Protein AF-A0A7K4K2A5-F1 (afdb_monomer_lite)

InterPro domains:
  IPR004327 Phosphotyrosyl phosphatase activator, PTPA [PF03095] (25-186)
  IPR004327 Phosphotyrosyl phosphatase activator, PTPA [PTHR10012] (17-186)
  IPR037218 PTPA superfamily [SSF140984] (14-186)

Foldseek 3Di:
DDLFDDDDDDDDDDDDDPPGDADADDDQCDDPVSVVVVCPDPLVVLLVVLVVLLCVVCPPHDLPDDADDDPLLVLLLVLVVVLVVLPVVQDFDDDPDPDAGLSVLVSLVVLVVCQLVSQCSSDDPVCSSNSNNLSVLVSLQPDDNVRNDDDVSSVSSVSSSVSSCVVVPSDDSSCSSSCVSPNVVD

Structure (mmCIF, N/CA/C/O backbone):
data_AF-A0A7K4K2A5-F1
#
_entry.id   AF-A0A7K4K2A5-F1
#
loop_
_atom_site.group_PDB
_atom_site.id
_atom_site.type_symbol
_atom_site.label_atom_id
_atom_site.label_alt_id
_atom_site.label_comp_id
_atom_site.label_asym_id
_atom_site.label_entity_id
_atom_site.label_seq_id
_atom_site.pdbx_PDB_ins_code
_atom_site.Cartn_x
_atom_site.Cartn_y
_atom_site.Cartn_z
_atom_site.occupancy
_atom_site.B_iso_or_equiv
_atom_site.auth_seq_id
_atom_site.auth_comp_id
_atom_site.auth_asym_id
_atom_site.auth_atom_id
_atom_site.pdbx_PDB_model_num
ATOM 1 N N . VAL A 1 1 ? 7.066 14.822 5.316 1.00 44.47 1 VAL A N 1
ATOM 2 C CA . VAL A 1 1 ? 6.726 13.568 6.023 1.00 44.47 1 VAL A CA 1
ATOM 3 C C . VAL A 1 1 ? 5.220 13.590 6.225 1.00 44.47 1 VAL A C 1
ATOM 5 O O . VAL A 1 1 ? 4.784 14.315 7.108 1.00 44.47 1 VAL A O 1
ATOM 8 N N . SER A 1 2 ? 4.432 12.930 5.370 1.00 40.84 2 SER A N 1
ATOM 9 C CA . SER A 1 2 ? 2.986 12.806 5.610 1.00 40.84 2 SER A CA 1
ATOM 10 C C . SER A 1 2 ? 2.675 11.434 6.199 1.00 40.84 2 SER A C 1
ATOM 12 O O . SER A 1 2 ? 3.288 10.436 5.833 1.00 40.84 2 SER A O 1
ATOM 14 N N . LEU A 1 3 ? 1.776 11.460 7.170 1.00 54.06 3 LEU A N 1
ATOM 15 C CA . LEU A 1 3 ? 0.831 10.432 7.611 1.00 54.06 3 LEU A CA 1
ATOM 16 C C . LEU A 1 3 ? -0.363 11.237 8.188 1.00 54.06 3 LEU A C 1
ATOM 18 O O . LEU A 1 3 ? -0.885 10.947 9.257 1.00 54.06 3 LEU A O 1
ATOM 22 N N . PHE A 1 4 ? -0.734 12.299 7.453 1.00 52.62 4 PHE A N 1
ATOM 23 C CA . PHE A 1 4 ? -1.660 13.402 7.752 1.00 52.62 4 PHE A CA 1
ATOM 24 C C . PHE A 1 4 ? -1.196 14.425 8.809 1.00 52.62 4 PHE A C 1
ATOM 26 O O . PHE A 1 4 ? -1.146 14.153 10.006 1.00 52.62 4 PHE A O 1
ATOM 33 N N . LEU A 1 5 ? -0.864 15.643 8.352 1.00 38.97 5 LEU A N 1
ATOM 34 C CA . LEU A 1 5 ? -0.597 16.821 9.189 1.00 38.97 5 LEU A CA 1
ATOM 35 C C . LEU A 1 5 ? -1.873 17.240 9.944 1.00 38.97 5 LEU A C 1
ATOM 37 O O . LEU A 1 5 ? -2.842 17.652 9.317 1.00 38.97 5 LEU A O 1
ATOM 41 N N . CYS A 1 6 ? -1.844 17.226 11.280 1.00 35.38 6 CYS A N 1
ATOM 42 C CA . CYS A 1 6 ? -2.795 17.960 12.120 1.00 35.38 6 CYS A CA 1
ATOM 43 C C . CYS A 1 6 ? -1.995 18.826 13.111 1.00 35.38 6 CYS A C 1
ATOM 45 O O . CYS A 1 6 ? -1.164 18.311 13.858 1.00 35.38 6 CYS A O 1
ATOM 47 N N . VAL A 1 7 ? -2.192 20.146 13.070 1.00 37.41 7 VAL A N 1
ATOM 48 C CA . VAL A 1 7 ? -1.593 21.123 14.004 1.00 37.41 7 VAL A CA 1
ATOM 49 C C . VAL A 1 7 ? -2.443 21.152 15.287 1.00 37.41 7 VAL A C 1
ATOM 51 O O . VAL A 1 7 ? -3.668 21.110 15.168 1.00 37.41 7 VAL A O 1
ATOM 54 N N . PRO A 1 8 ? -1.867 21.213 16.506 1.00 37.78 8 PRO A N 1
ATOM 55 C CA . PRO A 1 8 ? -2.655 21.228 17.733 1.00 37.78 8 PRO A CA 1
ATOM 56 C C . PRO A 1 8 ? -3.199 22.629 18.044 1.00 37.78 8 PRO A C 1
ATOM 58 O O . PRO A 1 8 ? -2.475 23.621 17.992 1.00 37.78 8 PRO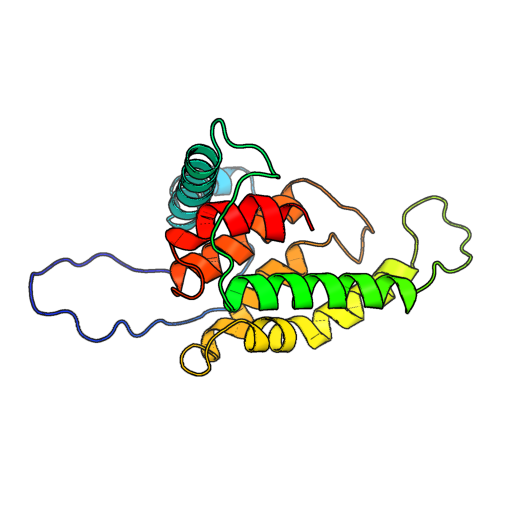 A O 1
ATOM 61 N N . GLY A 1 9 ? -4.463 22.672 18.451 1.00 32.16 9 GLY A N 1
ATOM 62 C CA . GLY A 1 9 ? -5.107 23.808 19.102 1.00 32.16 9 GLY A CA 1
ATOM 63 C C . GLY A 1 9 ? -6.361 23.303 19.802 1.00 32.16 9 GLY A C 1
ATOM 64 O O . GLY A 1 9 ? -7.426 23.259 19.199 1.00 32.16 9 GLY A O 1
ATOM 65 N N . ALA A 1 10 ? -6.212 22.819 21.036 1.00 33.16 10 ALA A N 1
ATOM 66 C CA . ALA A 1 10 ? -7.332 22.350 21.839 1.00 33.16 10 ALA A CA 1
ATOM 67 C C . ALA A 1 10 ? -8.023 23.542 22.512 1.00 33.16 10 ALA A C 1
ATOM 69 O O . ALA A 1 10 ? -7.436 24.208 23.362 1.00 33.16 10 ALA A O 1
ATOM 70 N N . SER A 1 11 ? -9.283 23.757 22.155 1.00 32.03 11 SER A N 1
ATOM 71 C CA . SER A 1 11 ? -10.288 24.400 22.998 1.00 32.03 11 SER A CA 1
ATOM 72 C C . SER A 1 11 ? -11.590 23.616 22.823 1.00 32.03 11 SER A C 1
ATOM 74 O O . SER A 1 11 ? -11.979 23.319 21.694 1.00 32.03 11 SER A O 1
ATOM 76 N N . GLU A 1 12 ? -12.188 23.205 23.943 1.00 42.84 12 GLU A N 1
ATOM 77 C CA . GLU A 1 12 ? -13.396 22.374 24.033 1.00 42.84 12 GLU A CA 1
ATOM 78 C C . GLU A 1 12 ? -14.626 23.102 23.475 1.00 42.84 12 GLU A C 1
ATOM 80 O O . GLU A 1 12 ? -15.387 23.713 24.212 1.00 42.84 12 GLU A O 1
ATOM 85 N N . GLU A 1 13 ? -14.851 23.000 22.171 1.00 36.00 13 GLU A N 1
ATOM 86 C CA . GLU A 1 13 ? -16.159 23.203 21.548 1.00 36.00 13 GLU A CA 1
ATOM 87 C C . GLU A 1 13 ? -16.315 22.169 20.428 1.00 36.00 13 GLU A C 1
ATOM 89 O O . GLU A 1 13 ? -15.332 21.764 19.805 1.00 36.00 13 GLU A O 1
ATOM 94 N N . ALA A 1 14 ? -17.542 21.675 20.234 1.00 44.19 14 ALA A N 1
ATOM 95 C CA . ALA A 1 14 ? -17.873 20.567 19.338 1.00 44.19 14 ALA A CA 1
ATOM 96 C C . ALA A 1 14 ? -17.154 20.690 17.982 1.00 44.19 14 ALA A C 1
ATOM 98 O O . ALA A 1 14 ? -17.432 21.598 17.198 1.00 44.19 14 ALA A O 1
ATOM 99 N N . ALA A 1 15 ? -16.206 19.780 17.731 1.00 36.81 15 ALA A N 1
ATOM 100 C CA . ALA A 1 15 ? -15.315 19.868 16.585 1.00 36.81 15 ALA A CA 1
ATOM 101 C C . ALA A 1 15 ? -16.119 19.847 15.267 1.00 36.81 15 ALA A C 1
ATOM 103 O O . ALA A 1 15 ? -16.932 18.936 15.071 1.00 36.81 15 ALA A O 1
ATOM 104 N N . PRO A 1 16 ? -15.903 20.809 14.348 1.00 34.88 16 PRO A N 1
ATOM 105 C CA . PRO A 1 16 ? -16.461 20.735 13.001 1.00 34.88 16 PRO A CA 1
ATOM 106 C C . PRO A 1 16 ? -15.961 19.459 12.299 1.00 34.88 16 PRO A C 1
ATOM 108 O O . PRO A 1 16 ? -14.913 18.929 12.685 1.00 34.88 16 PRO A O 1
ATOM 111 N N . PRO A 1 17 ? -16.676 18.934 11.281 1.00 41.50 17 PRO A N 1
ATOM 112 C CA . PRO A 1 17 ? -16.211 17.763 10.546 1.00 41.50 17 PRO A CA 1
ATOM 113 C C . PRO A 1 17 ? -14.791 18.036 10.048 1.00 41.50 17 PRO A C 1
ATOM 115 O O . PRO A 1 17 ? -14.561 19.024 9.352 1.00 41.50 17 PRO A O 1
ATOM 118 N N . LEU A 1 18 ? -13.841 17.197 10.476 1.00 46.56 18 LEU A N 1
ATOM 119 C CA . LEU A 1 18 ? -12.429 17.316 10.128 1.00 46.56 18 LEU A CA 1
ATOM 120 C C . LEU A 1 18 ? -12.322 17.425 8.606 1.00 46.56 18 LEU A C 1
ATOM 122 O O . LEU A 1 18 ? -12.550 16.446 7.898 1.00 46.56 18 LEU A O 1
ATOM 126 N N . GLN A 1 19 ? -11.996 18.613 8.100 1.00 50.28 19 GLN A N 1
ATOM 127 C CA . GLN A 1 19 ? -11.682 18.797 6.692 1.00 50.28 19 GLN A CA 1
ATOM 128 C C . GLN A 1 19 ? -10.317 18.145 6.461 1.00 50.28 19 GLN A C 1
ATOM 130 O O . GLN A 1 19 ? -9.271 18.770 6.630 1.00 50.28 19 GLN A O 1
ATOM 135 N N . GLN A 1 20 ? -10.329 16.840 6.190 1.00 64.88 20 GLN A N 1
ATOM 136 C CA . GLN A 1 20 ? -9.124 16.071 5.919 1.00 64.88 20 GLN A CA 1
ATOM 137 C C . GLN A 1 20 ? -8.547 16.556 4.589 1.00 64.88 20 GLN A C 1
ATOM 139 O O . GLN A 1 20 ? -9.115 16.324 3.526 1.00 64.88 20 GLN A O 1
ATOM 144 N N . SER A 1 21 ? -7.444 17.297 4.666 1.00 82.00 21 SER A N 1
ATOM 145 C CA . SER A 1 21 ? -6.685 17.718 3.494 1.00 82.00 21 SER A CA 1
ATOM 146 C C . SER A 1 21 ? -5.673 16.630 3.151 1.00 82.00 21 SER A C 1
ATOM 148 O O . SER A 1 21 ? -4.798 16.321 3.965 1.00 82.00 21 SER A O 1
ATOM 150 N N . PHE A 1 22 ? -5.815 16.045 1.963 1.00 89.06 22 PHE A N 1
ATOM 151 C CA . PHE A 1 22 ? -4.894 15.053 1.416 1.00 89.06 22 PHE A CA 1
ATOM 152 C C . PHE A 1 22 ? -3.775 15.742 0.631 1.00 89.06 22 PHE A C 1
ATOM 154 O O . PHE A 1 22 ? -3.996 16.737 -0.062 1.00 89.06 22 PHE A O 1
ATOM 161 N N . MET A 1 23 ? -2.556 15.219 0.729 1.00 90.50 23 MET A N 1
ATOM 162 C CA . MET A 1 23 ? -1.392 15.733 0.018 1.00 90.50 23 MET A CA 1
ATOM 163 C C . MET A 1 23 ? -0.504 14.602 -0.497 1.00 90.50 23 MET A C 1
ATOM 165 O O . MET A 1 23 ? -0.197 13.654 0.214 1.00 90.50 23 MET A O 1
ATOM 169 N N . ILE A 1 24 ? 0.003 14.737 -1.724 1.00 88.81 24 ILE A N 1
ATOM 170 C CA . ILE A 1 24 ? 0.941 13.754 -2.281 1.00 88.81 24 ILE A CA 1
ATOM 171 C C . ILE A 1 24 ? 2.236 13.759 -1.441 1.00 88.81 24 ILE A C 1
ATOM 173 O O . ILE A 1 24 ? 2.890 14.812 -1.359 1.00 88.81 24 ILE A O 1
ATOM 177 N N . PRO A 1 25 ? 2.634 12.624 -0.825 1.00 92.12 25 PRO A N 1
ATOM 178 C CA . PRO A 1 25 ? 3.818 12.573 0.022 1.00 92.12 25 PRO A CA 1
ATOM 179 C C . PRO A 1 25 ? 5.099 12.907 -0.749 1.00 92.12 25 PRO A C 1
ATOM 181 O O . PRO A 1 25 ? 5.237 12.649 -1.944 1.00 92.12 25 PRO A O 1
ATOM 184 N N . ARG A 1 26 ? 6.068 13.502 -0.048 1.00 92.94 26 ARG A N 1
ATOM 185 C CA . ARG A 1 26 ? 7.361 13.914 -0.614 1.00 92.94 26 ARG A CA 1
ATOM 186 C C . ARG A 1 26 ? 8.508 13.472 0.281 1.00 92.94 26 ARG A C 1
ATOM 188 O O . ARG A 1 26 ? 8.359 13.391 1.505 1.00 92.94 26 ARG A O 1
ATOM 195 N N . LYS A 1 27 ? 9.667 13.221 -0.332 1.00 92.75 27 LYS A N 1
ATOM 196 C CA . LYS A 1 27 ? 10.891 12.853 0.383 1.00 92.75 27 LYS A CA 1
ATOM 197 C C . LYS A 1 27 ? 11.377 14.012 1.247 1.00 92.75 27 LYS A C 1
ATOM 199 O O . LYS A 1 27 ? 11.581 15.116 0.760 1.00 92.75 27 LYS A O 1
ATOM 204 N N . GLU A 1 28 ? 11.599 13.715 2.523 1.00 93.88 28 GLU A N 1
ATOM 205 C CA . GLU A 1 28 ? 11.940 14.705 3.558 1.00 93.88 28 GLU A CA 1
ATOM 206 C C . GLU A 1 28 ? 13.123 14.287 4.436 1.00 93.88 28 GLU A C 1
ATOM 208 O O . GLU A 1 28 ? 13.465 14.980 5.389 1.00 93.88 28 GLU A O 1
ATOM 213 N N . ILE A 1 29 ? 13.735 13.147 4.113 1.00 94.94 29 ILE A N 1
ATOM 214 C CA . ILE A 1 29 ? 14.980 12.669 4.707 1.00 94.94 29 ILE A CA 1
ATOM 215 C C . ILE A 1 29 ? 15.989 12.586 3.568 1.00 94.94 29 ILE A C 1
ATOM 217 O O . ILE A 1 29 ? 15.949 11.656 2.758 1.00 94.94 29 ILE A O 1
ATOM 221 N N . SER A 1 30 ? 16.859 13.583 3.473 1.00 92.88 30 SER A N 1
ATOM 222 C CA . SER A 1 30 ? 17.864 13.699 2.413 1.00 92.88 30 SER A CA 1
ATOM 223 C C . SER A 1 30 ? 19.284 13.647 2.968 1.00 92.88 30 SER A C 1
ATOM 225 O O . SER A 1 30 ? 20.191 13.200 2.270 1.00 92.88 30 SER A O 1
ATOM 227 N N . MET A 1 31 ? 19.472 14.040 4.229 1.00 94.44 31 MET A N 1
ATOM 228 C CA . MET A 1 31 ? 20.745 13.995 4.944 1.00 94.44 31 MET A CA 1
ATOM 229 C C . MET A 1 31 ? 20.578 13.422 6.356 1.00 94.44 31 MET A C 1
ATOM 231 O O . MET A 1 31 ? 19.480 13.360 6.903 1.00 94.44 31 MET A O 1
ATOM 235 N N . VAL A 1 32 ? 21.685 13.002 6.974 1.00 94.94 32 VAL A N 1
ATOM 236 C CA . VAL A 1 32 ? 21.674 12.322 8.285 1.00 94.94 32 VAL A CA 1
ATOM 237 C C . VAL A 1 32 ? 21.021 13.175 9.383 1.00 94.94 32 VAL A C 1
ATOM 239 O O . VAL A 1 32 ? 20.327 12.637 10.244 1.00 94.94 32 VAL A O 1
ATOM 242 N N . SER A 1 33 ? 21.175 14.501 9.346 1.00 93.88 33 SER A N 1
ATOM 243 C CA . SER A 1 33 ? 20.550 15.411 10.319 1.00 93.88 33 SER A CA 1
ATOM 244 C C . SER A 1 33 ? 19.019 15.407 10.266 1.00 93.88 33 SER A C 1
ATOM 246 O O . SER A 1 33 ? 18.378 15.650 11.290 1.00 93.88 33 SER A O 1
ATOM 248 N N . ASP A 1 34 ? 18.417 15.068 9.121 1.00 94.00 34 ASP A N 1
ATOM 249 C CA . ASP A 1 34 ? 16.958 14.994 8.970 1.00 94.00 34 ASP A CA 1
ATOM 250 C C . ASP A 1 34 ? 16.361 13.850 9.796 1.00 94.00 34 ASP A C 1
ATOM 252 O O . ASP A 1 34 ? 15.183 13.880 10.157 1.00 94.00 34 ASP A O 1
ATOM 256 N N . MET A 1 35 ? 17.174 12.863 10.188 1.00 94.88 35 MET A N 1
ATOM 257 C CA . MET A 1 35 ? 16.729 11.756 11.038 1.00 94.88 35 MET A CA 1
ATOM 258 C C . MET A 1 35 ? 16.208 12.236 12.393 1.00 94.88 35 MET A C 1
ATOM 260 O O . MET A 1 35 ? 15.308 11.619 12.962 1.00 94.88 35 MET A O 1
ATOM 264 N N . ALA A 1 36 ? 16.733 13.350 12.910 1.00 95.31 36 ALA A N 1
ATOM 265 C CA . ALA A 1 36 ? 16.228 13.952 14.138 1.00 95.31 36 ALA A CA 1
ATOM 266 C C . ALA A 1 36 ? 14.808 14.520 13.948 1.00 95.31 36 ALA A C 1
ATOM 268 O O . ALA A 1 36 ? 13.973 14.383 14.842 1.00 95.31 36 ALA A O 1
ATOM 269 N N . LYS A 1 37 ? 14.520 15.114 12.779 1.00 94.31 37 LYS A N 1
ATOM 270 C CA . LYS A 1 37 ? 13.174 15.573 12.392 1.00 94.31 37 LYS A CA 1
ATOM 271 C C . LYS A 1 37 ? 12.233 14.382 12.222 1.00 94.31 37 LYS A C 1
ATOM 273 O O . LYS A 1 37 ? 11.135 14.407 12.766 1.00 94.31 37 LYS A O 1
ATOM 278 N N . TRP A 1 38 ? 12.677 13.328 11.536 1.00 95.06 38 TRP A N 1
ATOM 279 C CA . TRP A 1 38 ? 11.902 12.098 11.348 1.00 95.06 38 TRP A CA 1
ATOM 280 C C . TRP A 1 38 ? 11.486 11.462 12.679 1.00 95.06 38 TRP A C 1
ATOM 282 O O . TRP A 1 38 ? 10.296 11.273 12.906 1.00 95.06 38 TRP A O 1
ATOM 292 N N . LYS A 1 39 ? 12.430 11.221 13.597 1.00 94.88 39 LYS A N 1
ATOM 293 C CA . LYS A 1 39 ? 12.153 10.587 14.902 1.00 94.88 39 LYS A CA 1
ATOM 294 C C . LYS A 1 39 ? 11.179 11.373 15.789 1.00 94.88 39 LYS A C 1
ATOM 296 O O . LYS A 1 39 ? 10.562 10.785 16.667 1.00 94.88 39 LYS A O 1
ATOM 301 N N . ARG A 1 40 ? 11.057 12.690 15.587 1.00 96.31 40 ARG A N 1
ATOM 302 C CA . ARG A 1 40 ? 10.105 13.561 16.303 1.00 96.31 40 ARG A CA 1
ATOM 303 C C . ARG A 1 40 ? 8.815 13.826 15.523 1.00 96.31 40 ARG A C 1
ATOM 305 O O . ARG A 1 40 ? 7.974 14.585 15.990 1.00 96.31 40 ARG A O 1
ATOM 312 N N . SER A 1 41 ? 8.681 13.279 14.318 1.00 95.50 41 SER A N 1
ATOM 313 C CA . SER A 1 41 ? 7.532 13.544 13.456 1.00 95.50 41 SER A CA 1
ATOM 314 C C . SER A 1 41 ? 6.306 12.741 13.881 1.00 95.50 41 SER A C 1
ATOM 316 O O . SER A 1 41 ? 6.428 11.626 14.389 1.00 95.50 41 SER A O 1
ATOM 318 N N . GLN A 1 42 ? 5.121 13.282 13.588 1.00 94.81 42 GLN A N 1
ATOM 319 C CA . GLN A 1 42 ? 3.856 12.580 13.806 1.00 94.81 42 GLN A CA 1
ATOM 320 C C . GLN A 1 42 ? 3.815 11.243 13.055 1.00 94.81 42 GLN A C 1
ATOM 322 O O . GLN A 1 42 ? 3.419 10.233 13.619 1.00 94.81 42 GLN A O 1
ATOM 327 N N . ALA A 1 43 ? 4.333 11.204 11.825 1.00 94.56 43 ALA A N 1
ATOM 328 C CA . ALA A 1 43 ? 4.397 9.980 11.035 1.00 94.56 43 ALA A CA 1
ATOM 329 C C . ALA A 1 43 ? 5.219 8.869 11.692 1.00 94.56 43 ALA A C 1
ATOM 331 O O . ALA A 1 43 ? 4.841 7.708 11.601 1.00 94.56 43 ALA A O 1
ATOM 332 N N . TYR A 1 44 ? 6.326 9.203 12.363 1.00 96.81 44 TYR A N 1
ATOM 333 C CA . TYR A 1 44 ? 7.094 8.206 13.104 1.00 96.81 44 TYR A CA 1
ATOM 334 C C . TYR A 1 44 ? 6.289 7.659 14.287 1.00 96.81 44 TYR A C 1
ATOM 336 O O . TYR A 1 44 ? 6.259 6.448 14.494 1.00 96.81 44 TYR A O 1
ATOM 344 N N . ALA A 1 45 ? 5.611 8.536 15.036 1.00 97.56 45 ALA A N 1
ATOM 345 C CA . ALA A 1 45 ? 4.759 8.128 16.150 1.00 97.56 45 ALA A CA 1
ATOM 346 C C . ALA A 1 45 ? 3.594 7.237 15.682 1.00 97.56 45 ALA A C 1
ATOM 348 O O . ALA A 1 45 ? 3.374 6.173 16.258 1.00 97.56 45 ALA A O 1
ATOM 349 N N . ASP A 1 46 ? 2.911 7.625 14.603 1.00 95.94 46 ASP A N 1
ATOM 350 C CA . ASP A 1 46 ? 1.812 6.863 14.004 1.00 95.94 46 ASP A CA 1
ATOM 351 C C . ASP A 1 46 ? 2.283 5.502 13.485 1.00 95.94 46 ASP A C 1
ATOM 353 O O . ASP A 1 46 ? 1.678 4.476 13.791 1.00 95.94 46 ASP A O 1
ATOM 357 N N . TYR A 1 47 ? 3.388 5.483 12.733 1.00 97.12 47 TYR A N 1
ATOM 358 C CA . TYR A 1 47 ? 3.955 4.264 12.164 1.00 97.12 47 TYR A CA 1
ATOM 359 C C . TYR A 1 47 ? 4.365 3.279 13.261 1.00 97.12 47 TYR A C 1
ATOM 361 O O . TYR A 1 47 ? 3.972 2.115 13.236 1.00 97.12 47 TYR A O 1
ATOM 369 N N . MET A 1 48 ? 5.111 3.742 14.268 1.00 97.88 48 MET A N 1
ATOM 370 C CA . MET A 1 48 ? 5.518 2.886 15.383 1.00 97.88 48 MET A CA 1
ATOM 371 C C . MET A 1 48 ? 4.320 2.411 16.206 1.00 97.88 48 MET A C 1
ATOM 373 O O . MET A 1 48 ? 4.269 1.240 16.578 1.00 97.88 48 MET A O 1
ATOM 377 N N . GLY A 1 49 ? 3.343 3.287 16.459 1.00 97.00 49 GLY A N 1
ATOM 378 C CA . GLY A 1 49 ? 2.105 2.926 17.147 1.00 97.00 49 GLY A CA 1
ATOM 379 C C . GLY A 1 49 ? 1.325 1.846 16.397 1.00 97.00 49 GLY A C 1
ATOM 380 O O . GLY A 1 49 ? 0.874 0.879 17.010 1.00 97.00 49 GLY A O 1
ATOM 381 N N . PHE A 1 50 ? 1.235 1.957 15.070 1.00 97.19 50 PHE A N 1
ATOM 382 C CA . PHE A 1 50 ? 0.603 0.963 14.205 1.00 97.19 50 PHE A CA 1
ATOM 383 C C . PHE A 1 50 ? 1.297 -0.401 14.295 1.00 97.19 50 PHE A C 1
ATOM 385 O O . PHE A 1 50 ? 0.639 -1.396 14.596 1.00 97.19 50 PHE A O 1
ATOM 392 N N . ILE A 1 51 ? 2.624 -0.448 14.126 1.00 98.06 51 ILE A N 1
ATOM 393 C CA . ILE A 1 51 ? 3.397 -1.699 14.210 1.00 98.06 51 ILE A CA 1
ATOM 394 C C . ILE A 1 51 ? 3.230 -2.369 15.578 1.00 98.06 51 ILE A C 1
ATOM 396 O O . ILE A 1 51 ? 2.962 -3.569 15.652 1.00 98.06 51 ILE A O 1
ATOM 400 N N . LEU A 1 52 ? 3.352 -1.606 16.667 1.00 97.88 52 LEU A N 1
ATOM 401 C CA . LEU A 1 52 ? 3.216 -2.145 18.022 1.00 97.88 52 LEU A CA 1
ATOM 402 C C . LEU A 1 52 ? 1.791 -2.640 18.305 1.00 97.88 52 LEU A C 1
ATOM 404 O O . LEU A 1 52 ? 1.624 -3.686 18.928 1.00 97.88 52 LEU A O 1
ATOM 408 N N . THR A 1 53 ? 0.771 -1.939 17.803 1.00 96.75 53 THR A N 1
ATOM 409 C CA . THR A 1 53 ? -0.633 -2.359 17.935 1.00 96.75 53 THR A CA 1
ATOM 410 C C . THR A 1 53 ? -0.877 -3.688 17.223 1.00 96.75 53 THR A C 1
ATOM 412 O O . THR A 1 53 ? -1.429 -4.610 17.821 1.00 96.75 53 THR A O 1
ATOM 415 N N . LEU A 1 54 ? -0.408 -3.830 15.978 1.00 97.31 54 LEU A N 1
ATOM 416 C CA . LEU A 1 54 ? -0.526 -5.088 15.239 1.00 97.31 54 LEU A CA 1
ATOM 417 C C . LEU A 1 54 ? 0.226 -6.230 15.932 1.00 97.31 54 LEU A C 1
ATOM 419 O O . LEU A 1 54 ? -0.317 -7.329 16.044 1.00 97.31 54 LEU A O 1
ATOM 423 N N . ASN A 1 55 ? 1.433 -5.963 16.441 1.00 97.44 55 ASN A N 1
ATOM 424 C CA . ASN A 1 55 ? 2.231 -6.935 17.189 1.00 97.44 55 ASN A CA 1
ATOM 425 C C . ASN A 1 55 ? 1.470 -7.496 18.402 1.00 97.44 55 ASN A C 1
ATOM 427 O O . ASN A 1 55 ? 1.398 -8.713 18.579 1.00 97.44 55 ASN A O 1
ATOM 431 N N . GLU A 1 56 ? 0.855 -6.631 19.213 1.00 97.12 56 GLU A N 1
ATOM 432 C CA . GLU A 1 56 ? 0.018 -7.083 20.331 1.00 97.12 56 GLU A CA 1
ATOM 433 C C . GLU A 1 56 ? -1.235 -7.825 19.851 1.00 97.12 56 GLU A C 1
ATOM 435 O O . GLU A 1 56 ? -1.601 -8.863 20.413 1.00 97.12 56 GLU A O 1
ATOM 440 N N . GLY A 1 57 ? -1.854 -7.354 18.765 1.00 94.25 57 GLY A N 1
ATOM 441 C CA . GLY A 1 57 ? -3.030 -7.970 18.155 1.00 94.25 57 GLY A CA 1
ATOM 442 C C . GLY A 1 57 ? -2.821 -9.437 17.768 1.00 94.25 57 GLY A C 1
ATOM 443 O O . GLY A 1 57 ? -3.741 -10.246 17.917 1.00 94.25 57 GLY A O 1
ATOM 444 N N . VAL A 1 58 ? -1.610 -9.822 17.359 1.00 96.44 58 VAL A N 1
ATOM 445 C CA . VAL A 1 58 ? -1.288 -11.195 16.924 1.00 96.44 58 VAL A CA 1
ATOM 446 C C . VAL A 1 58 ? -0.538 -12.040 17.951 1.00 96.44 58 VAL A C 1
ATOM 448 O O . VAL A 1 58 ? -0.379 -13.247 17.751 1.00 96.44 58 VAL A O 1
ATOM 451 N N . ARG A 1 59 ? -0.108 -11.455 19.074 1.00 96.94 59 ARG A N 1
ATOM 452 C CA . ARG A 1 59 ? 0.657 -12.152 20.118 1.00 96.94 59 ARG A CA 1
ATOM 453 C C . ARG A 1 59 ? -0.047 -13.440 20.566 1.00 96.94 59 ARG A C 1
ATOM 455 O O . ARG A 1 59 ? -1.206 -13.420 20.981 1.00 96.94 59 ARG A O 1
ATOM 462 N N . GLY A 1 60 ? 0.677 -14.560 20.494 1.00 97.50 60 GLY A N 1
ATOM 463 C CA . GLY A 1 60 ? 0.208 -15.882 20.931 1.00 97.50 60 GLY A CA 1
ATOM 464 C C . GLY A 1 60 ? -0.860 -16.531 20.041 1.00 97.50 60 GLY A C 1
ATOM 465 O O . GLY A 1 60 ? -1.392 -17.575 20.412 1.00 97.50 60 GLY A O 1
ATOM 466 N N . LYS A 1 61 ? -1.184 -15.946 18.880 1.00 96.88 61 LYS A N 1
ATOM 467 C CA . LYS A 1 61 ? -2.210 -16.457 17.963 1.00 96.88 61 LYS A CA 1
ATOM 468 C C . LYS A 1 61 ? -1.565 -17.141 16.757 1.00 96.88 61 LYS A C 1
ATOM 470 O O . LYS A 1 61 ? -0.530 -16.708 16.262 1.00 96.88 61 LYS A O 1
ATOM 475 N N . LYS A 1 62 ? -2.173 -18.231 16.286 1.00 96.12 62 LYS A N 1
ATOM 476 C CA . LYS A 1 62 ? -1.739 -18.941 15.070 1.00 96.12 62 LYS A CA 1
ATOM 477 C C . LYS A 1 62 ? -2.414 -18.335 13.843 1.00 96.12 62 LYS A C 1
ATOM 479 O O . LYS A 1 62 ? -3.558 -17.909 13.941 1.00 96.12 62 LYS A O 1
ATOM 484 N N . LEU A 1 63 ? -1.777 -18.430 12.676 1.00 94.62 63 LEU A N 1
ATOM 485 C CA . LEU A 1 63 ? -2.391 -18.051 11.392 1.00 94.62 63 LEU A CA 1
ATOM 486 C C . LEU A 1 63 ? -3.739 -18.751 11.136 1.00 94.62 63 LEU A C 1
ATOM 488 O O . LEU A 1 63 ? -4.606 -18.195 10.474 1.00 94.62 63 LEU A O 1
ATOM 492 N N . THR A 1 64 ? -3.922 -19.957 11.681 1.00 94.06 64 THR A N 1
ATOM 493 C CA . THR A 1 64 ? -5.132 -20.779 11.523 1.00 94.06 64 THR A CA 1
ATOM 494 C C . THR A 1 64 ? -6.238 -20.477 12.537 1.00 94.06 64 THR A C 1
ATOM 496 O O . THR A 1 64 ? -7.240 -21.185 12.541 1.00 94.06 64 THR A O 1
ATOM 499 N N . CYS A 1 65 ? -6.051 -19.531 13.465 1.00 95.00 65 CYS A N 1
ATOM 500 C CA . CYS A 1 65 ? -7.124 -19.167 14.394 1.00 95.00 65 CYS A CA 1
ATOM 501 C C . CYS A 1 65 ? -8.233 -18.395 13.670 1.00 95.00 65 CYS A C 1
ATOM 503 O O . CYS A 1 65 ? -8.001 -17.799 12.621 1.00 95.00 65 CYS A O 1
ATOM 505 N N . GLU A 1 66 ? -9.439 -18.407 14.231 1.00 95.62 66 GLU A N 1
ATOM 506 C CA . GLU A 1 66 ? -10.553 -17.646 13.674 1.00 95.62 66 GLU A CA 1
ATOM 507 C C . GLU A 1 66 ? -10.367 -16.147 13.929 1.00 95.62 66 GLU A C 1
ATOM 509 O O . GLU A 1 66 ? -10.016 -15.715 15.029 1.00 95.62 66 GLU A O 1
ATOM 514 N N . TYR A 1 67 ? -10.618 -15.348 12.898 1.00 96.06 67 TYR A N 1
ATOM 515 C CA . TYR A 1 67 ? -10.660 -13.895 12.968 1.00 96.06 67 TYR A CA 1
ATOM 516 C C . TYR A 1 67 ? -11.661 -13.360 11.953 1.00 96.06 67 TYR A C 1
ATOM 518 O O . TYR A 1 67 ? -11.956 -13.990 10.936 1.00 96.06 67 TYR A O 1
ATOM 526 N N . LYS A 1 68 ? -12.194 -12.175 12.241 1.00 95.00 68 LYS A N 1
ATOM 527 C CA . LYS A 1 68 ? -13.131 -11.490 11.357 1.00 95.00 68 LYS A CA 1
ATOM 528 C C . LYS A 1 68 ? -12.409 -11.027 10.094 1.00 95.00 68 LYS A C 1
ATOM 530 O O . LYS A 1 68 ? -11.301 -10.503 10.160 1.00 95.00 68 LYS A O 1
ATOM 535 N N . VAL A 1 69 ? -13.066 -11.198 8.955 1.00 97.81 69 VAL A N 1
ATOM 536 C CA . VAL A 1 69 ? -12.628 -10.671 7.662 1.00 97.81 69 VAL A CA 1
ATOM 537 C C . VAL A 1 69 ? -13.698 -9.690 7.203 1.00 97.81 69 VAL A C 1
ATOM 539 O O . VAL A 1 69 ? -14.861 -10.061 7.069 1.00 97.81 69 VAL A O 1
ATOM 542 N N . SER A 1 70 ? -13.327 -8.423 7.053 1.00 98.12 70 SER A N 1
ATOM 543 C CA . SER A 1 70 ? -14.219 -7.364 6.581 1.00 98.12 70 SER A CA 1
ATOM 544 C C . SER A 1 70 ? -14.100 -7.162 5.068 1.00 98.12 70 SER A C 1
ATOM 546 O O . SER A 1 70 ? -13.125 -7.585 4.448 1.00 98.12 70 SER A O 1
ATOM 548 N N . GLU A 1 71 ? -15.069 -6.466 4.470 1.00 98.25 71 GLU A N 1
ATOM 549 C CA . GLU A 1 71 ? -15.048 -6.133 3.037 1.00 98.25 71 GLU A CA 1
ATOM 550 C C . GLU A 1 71 ? -13.757 -5.391 2.609 1.00 98.25 71 GLU A C 1
ATOM 552 O O . GLU A 1 71 ? -13.165 -5.791 1.604 1.00 98.25 71 GLU A O 1
ATOM 557 N N . PRO A 1 72 ? -13.235 -4.379 3.343 1.00 98.38 72 PRO A N 1
ATOM 558 C CA . PRO A 1 72 ? -11.954 -3.756 2.994 1.00 98.38 72 PRO A CA 1
ATOM 559 C C . PRO A 1 72 ? -10.774 -4.735 2.982 1.00 98.38 72 PRO A C 1
ATOM 561 O O . PRO A 1 72 ? -9.897 -4.622 2.128 1.00 98.38 72 PRO A O 1
ATOM 564 N N . ILE A 1 73 ? -10.756 -5.722 3.886 1.00 98.62 73 ILE A N 1
ATOM 565 C CA . ILE A 1 73 ? -9.725 -6.768 3.898 1.00 98.62 73 ILE A CA 1
ATOM 566 C C . ILE A 1 73 ? -9.826 -7.647 2.648 1.00 98.62 73 ILE A C 1
ATOM 568 O O . ILE A 1 73 ? -8.805 -7.950 2.033 1.00 98.62 73 ILE A O 1
ATOM 572 N N . GLU A 1 74 ? -11.032 -8.054 2.246 1.00 98.62 74 GLU A N 1
ATOM 573 C CA . GLU A 1 74 ? -11.223 -8.840 1.019 1.00 98.62 74 GLU A CA 1
ATOM 574 C C . GLU A 1 74 ? -10.778 -8.062 -0.222 1.00 98.62 74 GLU A C 1
ATOM 576 O O . GLU A 1 74 ? -10.082 -8.610 -1.079 1.00 98.62 74 GLU A O 1
ATOM 581 N N . LYS A 1 75 ? -11.099 -6.766 -0.283 1.00 98.69 75 LYS A N 1
ATOM 582 C CA . LYS A 1 75 ? -10.662 -5.870 -1.361 1.00 98.69 75 LYS A CA 1
ATOM 583 C C . LYS A 1 75 ? -9.146 -5.694 -1.401 1.00 98.69 75 LYS A C 1
ATOM 585 O O . LYS A 1 75 ? -8.572 -5.699 -2.484 1.00 98.69 75 LYS A O 1
ATOM 590 N N . LEU A 1 76 ? -8.479 -5.612 -0.248 1.00 98.88 76 LEU A N 1
ATOM 591 C CA . LEU A 1 76 ? -7.013 -5.594 -0.180 1.00 98.88 76 LEU A CA 1
ATOM 592 C C . LEU A 1 76 ? -6.397 -6.892 -0.707 1.00 98.88 76 LEU A C 1
ATOM 594 O O . LEU A 1 76 ? -5.433 -6.851 -1.466 1.00 98.88 76 LEU A O 1
ATOM 598 N N . VAL A 1 77 ? -6.972 -8.047 -0.368 1.00 98.81 77 VAL A N 1
ATOM 599 C CA . VAL A 1 77 ? -6.519 -9.333 -0.919 1.00 98.81 77 VAL A CA 1
ATOM 600 C C . VAL A 1 77 ? -6.749 -9.394 -2.434 1.00 98.81 77 VAL A C 1
ATOM 602 O O . VAL A 1 77 ? -5.878 -9.862 -3.163 1.00 98.81 77 VAL A O 1
ATOM 605 N N . ALA A 1 78 ? -7.881 -8.891 -2.935 1.00 98.81 78 ALA A N 1
ATOM 606 C CA . ALA A 1 78 ? -8.156 -8.810 -4.371 1.00 98.81 78 ALA A CA 1
ATOM 607 C C . ALA A 1 78 ? -7.181 -7.872 -5.111 1.00 98.81 78 ALA A C 1
ATOM 609 O O . ALA A 1 78 ? -6.732 -8.194 -6.215 1.00 98.81 78 ALA A O 1
ATOM 610 N N . LEU A 1 79 ? -6.801 -6.755 -4.483 1.00 98.81 79 LEU A N 1
ATOM 611 C CA . LEU A 1 79 ? -5.755 -5.857 -4.969 1.00 98.81 79 LEU A CA 1
ATOM 612 C C . LEU A 1 79 ? -4.419 -6.603 -5.088 1.00 98.81 79 LEU A C 1
ATOM 614 O O . LEU A 1 79 ? -3.812 -6.591 -6.157 1.00 98.81 79 LEU A O 1
ATOM 618 N N . LEU A 1 80 ? -3.988 -7.316 -4.042 1.00 98.88 80 LEU A N 1
ATOM 619 C CA . LEU A 1 80 ? -2.741 -8.094 -4.069 1.00 98.88 80 LEU A CA 1
ATOM 620 C C . LEU A 1 80 ? -2.777 -9.216 -5.119 1.00 98.88 80 LEU A C 1
ATOM 622 O O . LEU A 1 80 ? -1.812 -9.405 -5.854 1.00 98.88 80 LEU A O 1
ATOM 626 N N . ASN A 1 81 ? -3.912 -9.901 -5.271 1.00 98.81 81 ASN A N 1
ATOM 627 C CA . ASN A 1 81 ? -4.108 -10.893 -6.332 1.00 98.81 81 ASN A CA 1
ATOM 628 C C . ASN A 1 81 ? -4.044 -10.280 -7.739 1.00 98.81 81 ASN A C 1
ATOM 630 O O . ASN A 1 81 ? -3.638 -10.950 -8.685 1.00 98.81 81 ASN A O 1
ATOM 634 N N . THR A 1 82 ? -4.436 -9.015 -7.900 1.00 98.88 82 THR A N 1
ATOM 635 C CA . THR A 1 82 ? -4.291 -8.308 -9.178 1.00 98.88 82 THR A CA 1
ATOM 636 C C . THR A 1 82 ? -2.824 -8.034 -9.496 1.00 98.88 82 THR A C 1
ATOM 638 O O . THR A 1 82 ? -2.399 -8.280 -10.624 1.00 98.88 82 THR A O 1
ATOM 641 N N . LEU A 1 83 ? -2.045 -7.594 -8.503 1.00 98.75 83 LEU A N 1
ATOM 642 C CA . LEU A 1 83 ? -0.596 -7.415 -8.638 1.00 98.75 83 LEU A CA 1
ATOM 643 C C . LEU A 1 83 ? 0.102 -8.734 -8.996 1.00 98.75 83 LEU A C 1
ATOM 645 O O . LEU A 1 83 ? 0.964 -8.737 -9.873 1.00 98.75 83 LEU A O 1
ATOM 649 N N . ASP A 1 84 ? -0.304 -9.835 -8.364 1.00 98.75 84 ASP A N 1
ATOM 650 C CA . ASP A 1 84 ? 0.197 -11.187 -8.627 1.00 98.75 84 ASP A CA 1
ATOM 651 C C . ASP A 1 84 ? -0.141 -11.666 -10.045 1.00 98.75 84 ASP A C 1
ATOM 653 O O . ASP A 1 84 ? 0.748 -12.042 -10.800 1.00 98.75 84 ASP A O 1
ATOM 657 N N . ARG A 1 85 ? -1.397 -11.519 -10.486 1.00 98.81 85 ARG A N 1
ATOM 658 C CA . ARG A 1 85 ? -1.798 -11.830 -11.869 1.00 98.81 85 ARG A CA 1
ATOM 659 C C . ARG A 1 85 ? -0.979 -11.052 -12.901 1.00 98.81 85 ARG A C 1
ATOM 661 O O . ARG A 1 85 ? -0.662 -11.570 -13.970 1.00 98.81 85 ARG A O 1
ATOM 668 N N . TRP A 1 86 ? -0.620 -9.800 -12.618 1.00 98.81 86 TRP A N 1
ATOM 669 C CA . TRP A 1 86 ? 0.234 -9.039 -13.530 1.00 98.81 86 TRP A CA 1
ATOM 670 C C . TRP A 1 86 ? 1.642 -9.616 -13.662 1.00 98.81 86 TRP A C 1
ATOM 672 O O . TRP A 1 86 ? 2.286 -9.331 -14.673 1.00 98.81 86 TRP A O 1
ATOM 682 N N . ILE A 1 87 ? 2.127 -10.398 -12.692 1.00 98.56 87 ILE A N 1
ATOM 683 C CA . ILE A 1 87 ? 3.394 -11.133 -12.799 1.00 98.56 87 ILE A CA 1
ATOM 684 C C . ILE A 1 87 ? 3.261 -12.206 -13.883 1.00 98.56 87 ILE A C 1
ATOM 686 O O . ILE A 1 87 ? 4.093 -12.243 -14.788 1.00 98.56 87 ILE A O 1
ATOM 690 N N . ASP A 1 88 ? 2.183 -12.994 -13.861 1.00 98.44 88 ASP A N 1
ATOM 691 C CA . ASP A 1 88 ? 1.909 -14.016 -14.885 1.00 98.44 88 ASP A CA 1
ATOM 692 C C . ASP A 1 88 ? 1.812 -13.404 -16.292 1.00 98.44 88 ASP A C 1
ATOM 694 O O . ASP A 1 88 ? 2.329 -13.942 -17.271 1.00 98.44 88 ASP A O 1
ATOM 698 N N . GLU A 1 89 ? 1.190 -12.228 -16.394 1.00 98.44 89 GLU A N 1
ATOM 699 C CA . GLU A 1 89 ? 1.067 -11.471 -17.645 1.00 98.44 89 GLU A CA 1
ATOM 700 C C . GLU A 1 89 ? 2.358 -10.765 -18.083 1.00 98.44 89 GLU A C 1
ATOM 702 O O . GLU A 1 89 ? 2.398 -10.162 -19.159 1.00 98.44 89 GLU A O 1
ATOM 707 N N . THR A 1 90 ? 3.395 -10.772 -17.245 1.00 98.25 90 THR A N 1
ATOM 708 C CA . THR A 1 90 ? 4.652 -10.056 -17.480 1.00 98.25 90 THR A CA 1
ATOM 709 C C . THR A 1 90 ? 5.836 -11.012 -17.304 1.00 98.25 90 THR A C 1
ATOM 711 O O . THR A 1 90 ? 6.651 -10.836 -16.393 1.00 98.25 90 THR A O 1
ATOM 714 N N . PRO A 1 91 ? 5.953 -12.039 -18.170 1.00 98.25 91 PRO A N 1
ATOM 715 C CA . PRO A 1 91 ? 6.981 -13.057 -18.026 1.00 98.25 91 PRO A CA 1
ATOM 716 C C . PRO A 1 91 ? 8.393 -12.453 -18.122 1.00 98.25 91 PRO A C 1
ATOM 718 O O . PRO A 1 91 ? 8.598 -11.458 -18.830 1.00 98.25 91 PRO A O 1
ATOM 721 N N . PRO A 1 92 ? 9.393 -13.059 -17.452 1.00 98.00 92 PRO A N 1
ATOM 722 C CA . PRO A 1 92 ? 10.786 -12.651 -17.573 1.00 98.00 92 PRO A CA 1
ATOM 723 C C . PRO A 1 92 ? 11.246 -12.631 -19.031 1.00 98.00 92 PRO A C 1
ATOM 725 O O . PRO A 1 92 ? 10.958 -13.545 -19.802 1.00 98.00 92 PRO A O 1
ATOM 728 N N . VAL A 1 93 ? 12.004 -11.601 -19.398 1.00 97.75 93 VAL A N 1
ATOM 729 C CA . VAL A 1 93 ? 12.596 -11.495 -20.737 1.00 97.75 93 VAL A CA 1
ATOM 730 C C . VAL A 1 93 ? 14.017 -12.033 -20.735 1.00 97.75 93 VAL A C 1
ATOM 732 O O . VAL A 1 93 ? 14.729 -11.898 -19.734 1.00 97.75 93 VAL A O 1
ATOM 735 N N . ASP A 1 94 ? 14.444 -12.599 -21.862 1.00 97.12 94 ASP A N 1
ATOM 736 C CA . ASP A 1 94 ? 15.852 -12.926 -22.053 1.00 97.12 94 ASP A CA 1
ATOM 737 C C . ASP A 1 94 ? 16.693 -11.642 -22.015 1.00 97.12 94 ASP A C 1
ATOM 739 O O . ASP A 1 94 ? 16.333 -10.605 -22.586 1.00 97.12 94 ASP A O 1
ATOM 743 N N . GLN A 1 95 ? 17.793 -11.685 -21.271 1.00 96.50 95 GLN A N 1
ATOM 744 C CA . GLN A 1 95 ? 18.655 -10.532 -21.074 1.00 96.50 95 GLN A CA 1
ATOM 745 C C . GLN A 1 95 ? 20.089 -10.949 -20.732 1.00 96.50 95 GLN A C 1
ATOM 747 O O . GLN A 1 95 ? 20.303 -11.908 -19.995 1.00 96.50 95 GLN A O 1
ATOM 752 N N . PRO A 1 96 ? 21.093 -10.159 -21.149 1.00 94.62 96 PRO A N 1
ATOM 753 C CA . PRO A 1 96 ? 22.493 -10.449 -20.836 1.00 94.62 96 PRO A CA 1
ATOM 754 C C . PRO A 1 96 ? 22.854 -10.201 -19.361 1.00 94.62 96 PRO A C 1
ATOM 756 O O . PRO A 1 96 ? 23.887 -10.663 -18.882 1.00 94.62 96 PRO A O 1
ATOM 759 N N . SER A 1 97 ? 22.044 -9.426 -18.630 1.00 94.25 97 SER A N 1
ATOM 760 C CA . SER A 1 97 ? 22.306 -9.097 -17.226 1.00 94.25 97 SER A CA 1
ATOM 761 C C . SER A 1 97 ? 21.877 -10.235 -16.303 1.00 94.25 97 SER A C 1
ATOM 763 O O . SER A 1 97 ? 20.720 -10.647 -16.330 1.00 94.25 97 SER A O 1
ATOM 765 N N . ARG A 1 98 ? 22.779 -10.649 -15.406 1.00 94.62 98 ARG A N 1
ATOM 766 C CA . ARG A 1 98 ? 22.503 -11.612 -14.323 1.00 94.62 98 ARG A CA 1
ATOM 767 C C . ARG A 1 98 ? 21.807 -11.015 -13.091 1.00 94.62 98 ARG A C 1
ATOM 769 O O . ARG A 1 98 ? 21.525 -11.742 -12.147 1.00 94.62 98 ARG A O 1
ATOM 776 N N . PHE A 1 99 ? 21.633 -9.693 -13.050 1.00 95.06 99 PHE A N 1
ATOM 777 C CA . PHE A 1 99 ? 20.890 -9.005 -11.987 1.00 95.06 99 PHE A CA 1
ATOM 778 C C . PHE A 1 99 ? 19.387 -8.988 -12.314 1.00 95.06 99 PHE A C 1
ATOM 780 O O . PHE A 1 99 ? 18.952 -9.690 -13.225 1.00 95.06 99 PHE A O 1
ATOM 787 N N . GLY A 1 100 ? 18.597 -8.190 -11.587 1.00 96.31 100 GLY A N 1
ATOM 788 C CA . GLY A 1 100 ? 17.141 -8.124 -11.730 1.00 96.31 100 GLY A CA 1
ATOM 789 C C . GLY A 1 100 ? 16.641 -8.099 -13.184 1.00 96.31 100 GLY A C 1
ATOM 790 O O . GLY A 1 100 ? 17.234 -7.464 -14.067 1.00 96.31 100 GLY A O 1
ATOM 791 N N . ASN A 1 101 ? 15.552 -8.826 -13.442 1.00 98.25 101 ASN A N 1
ATOM 792 C CA . ASN A 1 101 ? 14.990 -8.965 -14.782 1.00 98.25 101 ASN A CA 1
ATOM 793 C C . ASN A 1 101 ? 14.225 -7.698 -15.199 1.00 98.25 101 ASN A C 1
ATOM 795 O O . ASN A 1 101 ? 13.402 -7.183 -14.443 1.00 98.25 101 ASN A O 1
ATOM 799 N N . LYS A 1 102 ? 14.461 -7.202 -16.420 1.00 97.62 102 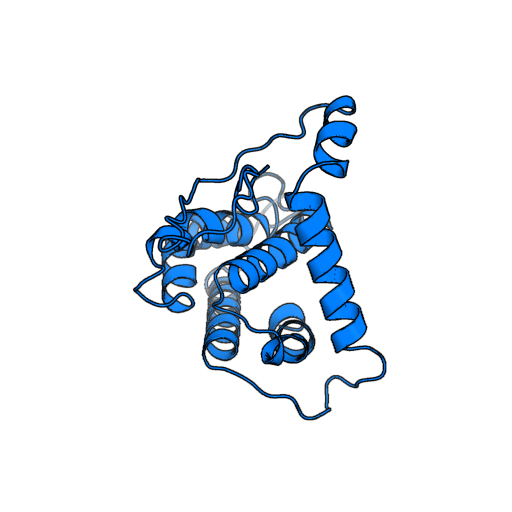LYS A N 1
ATOM 800 C CA . LYS A 1 102 ? 13.840 -5.978 -16.950 1.00 97.62 102 LYS A CA 1
ATOM 801 C C . LYS A 1 102 ? 12.316 -6.062 -17.058 1.00 97.62 102 LYS A C 1
ATOM 803 O O . LYS A 1 102 ? 11.687 -5.007 -17.048 1.00 97.62 102 LYS A O 1
ATOM 808 N N . ALA A 1 103 ? 11.728 -7.261 -17.099 1.00 98.44 103 ALA A N 1
ATOM 809 C CA . ALA A 1 103 ? 10.278 -7.452 -17.045 1.00 98.44 103 ALA A CA 1
ATOM 810 C C . ALA A 1 103 ? 9.648 -6.807 -15.796 1.00 98.44 103 ALA A C 1
ATOM 812 O O . ALA A 1 103 ? 8.533 -6.294 -15.871 1.00 98.44 103 ALA A O 1
ATOM 813 N N . PHE A 1 104 ? 10.393 -6.698 -14.687 1.00 98.62 104 PHE A N 1
ATOM 814 C CA . PHE A 1 104 ? 9.942 -5.974 -13.495 1.00 98.62 104 PHE A CA 1
ATOM 815 C C . PHE A 1 104 ? 9.573 -4.514 -13.787 1.00 98.62 104 PHE A C 1
ATOM 817 O O . PHE A 1 104 ? 8.637 -3.985 -13.201 1.00 98.62 104 PHE A O 1
ATOM 824 N N . ARG A 1 105 ? 10.259 -3.850 -14.726 1.00 98.44 105 ARG A N 1
ATOM 825 C CA . ARG A 1 105 ? 9.939 -2.463 -15.100 1.00 98.44 105 ARG A CA 1
ATOM 826 C C . ARG A 1 105 ? 8.597 -2.362 -15.807 1.00 98.44 105 ARG A C 1
ATOM 828 O O . ARG A 1 105 ? 7.859 -1.411 -15.572 1.00 98.44 105 ARG A O 1
ATOM 835 N N . THR A 1 106 ? 8.289 -3.344 -16.649 1.00 98.56 106 THR A N 1
ATOM 836 C CA . THR A 1 106 ? 6.990 -3.460 -17.316 1.00 98.56 106 THR A CA 1
ATOM 837 C C . THR A 1 106 ? 5.888 -3.683 -16.286 1.00 98.56 106 THR A C 1
ATOM 839 O O . THR A 1 106 ? 4.881 -2.979 -16.310 1.00 98.56 106 THR A O 1
ATOM 842 N N . TRP A 1 107 ? 6.111 -4.594 -15.335 1.00 98.81 107 TRP A N 1
ATOM 843 C CA . TRP A 1 107 ? 5.177 -4.855 -14.241 1.00 98.81 107 TRP A CA 1
ATOM 844 C C . TRP A 1 107 ? 4.966 -3.609 -13.364 1.00 98.81 107 TRP A C 1
ATOM 846 O O . TRP A 1 107 ? 3.833 -3.189 -13.141 1.00 98.81 107 TRP A O 1
ATOM 856 N N . TYR A 1 108 ? 6.049 -2.940 -12.959 1.00 98.81 108 TYR A N 1
ATOM 857 C CA . TYR A 1 108 ? 5.984 -1.722 -12.149 1.00 98.81 108 TYR A CA 1
ATOM 858 C C . TYR A 1 108 ? 5.283 -0.579 -12.890 1.00 98.81 108 TYR A C 1
ATOM 860 O O . TYR A 1 108 ? 4.541 0.183 -12.284 1.00 98.81 108 TYR A O 1
ATOM 868 N N . SER A 1 109 ? 5.480 -0.452 -14.205 1.00 98.62 109 SER A N 1
ATOM 869 C CA . SER A 1 109 ? 4.804 0.575 -15.003 1.00 98.62 109 SER A CA 1
ATOM 870 C C . SER A 1 109 ? 3.285 0.379 -15.042 1.00 98.62 109 SER A C 1
ATOM 872 O O . SER A 1 109 ? 2.566 1.376 -15.016 1.00 98.62 109 SER A O 1
ATOM 874 N N . LYS A 1 110 ? 2.793 -0.872 -15.046 1.00 98.44 110 LYS A N 1
ATOM 875 C CA . LYS A 1 110 ? 1.357 -1.161 -14.874 1.00 98.44 110 LYS A CA 1
ATOM 876 C C . LYS A 1 110 ? 0.871 -0.696 -13.500 1.00 98.44 110 LYS A C 1
ATOM 878 O O . LYS A 1 110 ? -0.131 0.009 -13.419 1.00 98.44 110 LYS A O 1
ATOM 883 N N . LEU A 1 111 ? 1.606 -1.030 -12.434 1.00 98.69 111 LEU A N 1
ATOM 884 C CA . LEU A 1 111 ? 1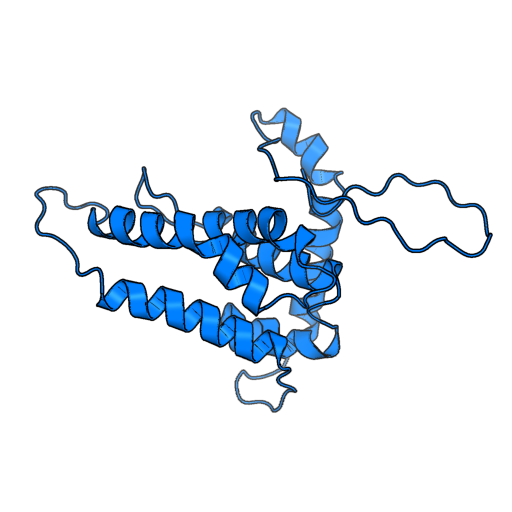.269 -0.578 -11.082 1.00 98.69 111 LEU A CA 1
ATOM 885 C C . LEU A 1 111 ? 1.242 0.951 -10.978 1.00 98.69 111 LEU A C 1
ATOM 887 O O . LEU A 1 111 ? 0.300 1.495 -10.416 1.00 98.69 111 LEU A O 1
ATOM 891 N N . ASP A 1 112 ? 2.235 1.651 -11.526 1.00 98.12 112 ASP A N 1
ATOM 892 C CA . ASP A 1 112 ? 2.314 3.113 -11.435 1.00 98.12 112 ASP A CA 1
ATOM 893 C C . ASP A 1 112 ? 1.107 3.818 -12.078 1.00 98.12 112 ASP A C 1
ATOM 895 O O . ASP A 1 112 ? 0.657 4.840 -11.562 1.00 98.12 112 ASP A O 1
ATOM 899 N N . GLN A 1 113 ? 0.549 3.231 -13.143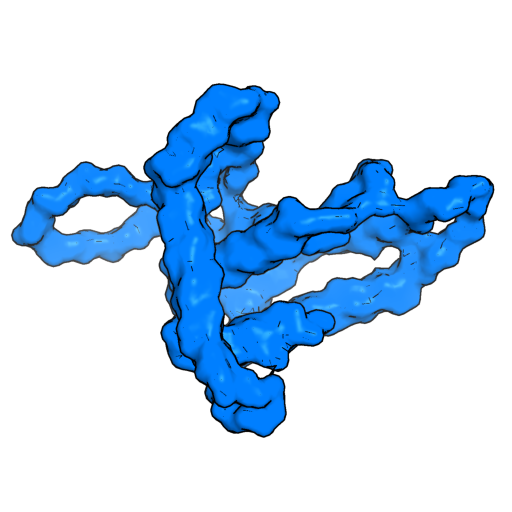 1.00 98.44 113 GLN A N 1
ATOM 900 C CA . GLN A 1 113 ? -0.637 3.731 -13.849 1.00 98.44 113 GLN A CA 1
ATOM 901 C C . GLN A 1 113 ? -1.955 3.380 -13.141 1.00 98.44 113 GLN A C 1
ATOM 903 O O . GLN A 1 113 ? -2.882 4.185 -13.134 1.00 98.44 113 GLN A O 1
ATOM 908 N N . GLU A 1 114 ? -2.051 2.192 -12.542 1.00 98.56 114 GLU A N 1
ATOM 909 C CA . GLU A 1 114 ? -3.313 1.666 -12.004 1.00 98.56 114 GLU A CA 1
ATOM 910 C C . GLU A 1 114 ? -3.444 1.808 -10.474 1.00 98.56 114 GLU A C 1
ATOM 912 O O . GLU A 1 114 ? -4.527 1.579 -9.936 1.00 98.56 114 GLU A O 1
ATOM 917 N N . ALA A 1 115 ? -2.383 2.188 -9.748 1.00 98.44 115 ALA A N 1
ATOM 918 C CA . ALA A 1 115 ? -2.369 2.193 -8.279 1.00 98.44 115 ALA A CA 1
ATOM 919 C C . ALA A 1 115 ? -3.496 3.029 -7.654 1.00 98.44 115 ALA A C 1
ATOM 921 O O . ALA A 1 115 ? -4.137 2.573 -6.712 1.00 98.44 115 ALA A O 1
ATOM 922 N N . GLU A 1 116 ? -3.770 4.229 -8.172 1.00 98.12 116 GLU A N 1
ATOM 923 C CA . GLU A 1 116 ? -4.843 5.084 -7.638 1.00 98.12 116 GLU A CA 1
ATOM 924 C C . GLU A 1 116 ? -6.218 4.433 -7.786 1.00 98.12 116 GLU A C 1
ATOM 926 O O . GLU A 1 116 ? -7.021 4.459 -6.856 1.00 98.12 116 GLU A O 1
ATOM 931 N N . LYS A 1 117 ? -6.467 3.783 -8.925 1.00 98.25 117 LYS A N 1
ATOM 932 C CA . LYS A 1 117 ? -7.714 3.065 -9.186 1.00 98.25 117 LYS A CA 1
ATOM 933 C C . LYS A 1 117 ? -7.851 1.838 -8.287 1.00 98.25 117 LYS A C 1
ATOM 935 O O . LYS A 1 117 ? -8.904 1.658 -7.685 1.00 98.25 117 LYS A O 1
ATOM 940 N N . LEU A 1 118 ? -6.786 1.046 -8.142 1.00 98.56 118 LEU A N 1
ATOM 941 C CA . LEU A 1 118 ? -6.757 -0.095 -7.221 1.00 98.56 118 LEU A CA 1
ATOM 942 C C . LEU A 1 118 ? -7.078 0.337 -5.784 1.00 98.56 118 LEU A C 1
ATOM 944 O O . LEU A 1 118 ? -7.870 -0.299 -5.094 1.00 98.56 118 LEU A O 1
ATOM 948 N N . VAL A 1 119 ? -6.493 1.446 -5.332 1.00 98.50 119 VAL A N 1
ATOM 949 C CA . VAL A 1 119 ? -6.753 1.991 -3.996 1.00 98.50 119 VAL A CA 1
ATOM 950 C C . VAL A 1 119 ? -8.178 2.540 -3.876 1.00 98.50 119 VAL A C 1
ATOM 952 O O . VAL A 1 119 ? -8.832 2.310 -2.859 1.00 98.50 119 VAL A O 1
ATOM 955 N N . ALA A 1 120 ? -8.704 3.201 -4.908 1.00 97.75 120 ALA A N 1
ATOM 956 C CA . ALA A 1 120 ? -10.079 3.701 -4.929 1.00 97.75 120 ALA A CA 1
ATOM 957 C C . ALA A 1 120 ? -11.139 2.584 -4.852 1.00 97.75 120 ALA A C 1
ATOM 959 O O . ALA A 1 120 ? -12.251 2.835 -4.395 1.00 97.75 120 ALA A O 1
ATOM 960 N N . GLU A 1 121 ? -10.817 1.351 -5.254 1.00 97.88 121 GLU A N 1
ATOM 961 C CA . GLU A 1 121 ? -11.708 0.194 -5.076 1.00 97.88 121 GLU A CA 1
ATOM 962 C C . GLU A 1 121 ? -11.802 -0.253 -3.606 1.00 97.88 121 GLU A C 1
ATOM 964 O O . GLU A 1 121 ? -12.860 -0.720 -3.166 1.00 97.88 121 GLU A O 1
ATOM 969 N N . VAL A 1 122 ? -10.723 -0.071 -2.833 1.00 98.25 122 VAL A N 1
ATOM 970 C CA . VAL A 1 122 ? -10.648 -0.374 -1.392 1.00 98.25 122 VAL A CA 1
ATOM 971 C C . VAL A 1 122 ? -11.315 0.724 -0.558 1.00 98.25 122 VAL A C 1
ATOM 973 O O . VAL A 1 122 ? -12.003 0.431 0.422 1.00 98.25 122 VAL A O 1
ATOM 976 N N . ILE A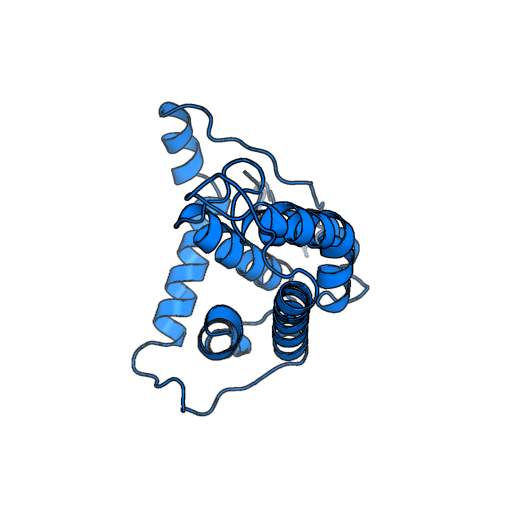 1 123 ? -11.123 1.989 -0.937 1.00 96.69 123 ILE A N 1
ATOM 977 C CA . ILE A 1 123 ? -11.582 3.151 -0.171 1.00 96.69 123 ILE A CA 1
ATOM 978 C C . ILE A 1 123 ? -13.065 3.475 -0.484 1.00 96.69 123 ILE A C 1
ATOM 980 O O . ILE A 1 123 ? -13.471 3.507 -1.644 1.00 96.69 123 ILE A O 1
ATOM 984 N N . PRO A 1 124 ? -13.914 3.762 0.524 1.00 95.50 124 PRO A N 1
ATOM 985 C CA . PRO A 1 124 ? -15.279 4.236 0.308 1.00 95.50 124 PRO A CA 1
ATOM 986 C C . PRO A 1 124 ? -15.335 5.536 -0.504 1.00 95.50 124 PRO A C 1
ATOM 988 O O . PRO A 1 124 ? -14.515 6.429 -0.322 1.00 95.50 124 PRO A O 1
ATOM 991 N N . LYS A 1 125 ? -16.389 5.714 -1.311 1.00 94.56 125 LYS A N 1
ATOM 992 C CA . LYS A 1 125 ? -16.541 6.877 -2.214 1.00 94.56 125 LYS A CA 1
ATOM 993 C C . LYS A 1 125 ? -16.397 8.249 -1.541 1.00 94.56 125 LYS A C 1
ATOM 995 O O . LYS A 1 125 ? -15.913 9.176 -2.174 1.00 94.56 125 LYS A O 1
ATOM 1000 N N . HIS A 1 126 ? -16.807 8.389 -0.279 1.00 93.44 126 HIS A N 1
ATOM 1001 C CA . HIS A 1 126 ? -16.708 9.658 0.457 1.00 93.44 126 HIS A CA 1
ATOM 1002 C C . HIS A 1 126 ? -15.271 10.020 0.881 1.00 93.44 126 HIS A C 1
ATOM 1004 O O . HIS A 1 126 ? -15.049 11.122 1.365 1.00 93.44 126 HIS A O 1
ATOM 1010 N N . LEU A 1 127 ? -14.315 9.105 0.700 1.00 94.75 127 LEU A N 1
ATOM 1011 C CA . LEU A 1 127 ? -12.884 9.282 0.959 1.00 94.75 127 LEU A CA 1
ATOM 1012 C C . LEU A 1 127 ? -12.057 9.160 -0.334 1.00 94.75 127 LEU A C 1
ATOM 1014 O O . LEU A 1 127 ? -10.852 8.940 -0.268 1.00 94.75 127 LEU A O 1
ATOM 1018 N N . ALA A 1 128 ? -12.681 9.272 -1.513 1.00 92.94 128 ALA A N 1
ATOM 1019 C CA . ALA A 1 128 ? -11.997 9.095 -2.799 1.00 92.94 128 ALA A CA 1
ATOM 1020 C C . ALA A 1 128 ? -10.792 10.040 -2.976 1.00 92.94 128 ALA A C 1
ATOM 1022 O O . ALA A 1 128 ? -9.784 9.640 -3.555 1.00 92.94 128 ALA A O 1
ATOM 1023 N N . ASP A 1 129 ? -10.855 11.240 -2.393 1.00 93.69 129 ASP A N 1
ATOM 1024 C CA . ASP A 1 129 ? -9.771 12.231 -2.413 1.00 93.69 129 ASP A CA 1
ATOM 1025 C C . ASP A 1 129 ? -8.492 11.749 -1.695 1.00 93.69 129 ASP A C 1
ATOM 1027 O O . ASP A 1 129 ? -7.415 12.303 -1.910 1.00 93.69 129 ASP A O 1
ATOM 1031 N N . ALA A 1 130 ? -8.580 10.686 -0.885 1.00 95.31 130 ALA A N 1
ATOM 1032 C CA . ALA A 1 130 ? -7.435 10.050 -0.240 1.00 95.31 130 ALA A CA 1
ATOM 1033 C C . ALA A 1 130 ? -6.618 9.156 -1.177 1.00 95.31 130 ALA A C 1
ATOM 1035 O O . ALA A 1 130 ? -5.446 8.887 -0.899 1.00 95.31 130 ALA A O 1
ATOM 1036 N N . ALA A 1 131 ? -7.222 8.667 -2.266 1.00 96.62 131 ALA A N 1
ATOM 1037 C CA . ALA A 1 131 ? -6.615 7.648 -3.114 1.00 96.62 131 ALA A CA 1
ATOM 1038 C C . ALA A 1 131 ? -5.233 8.055 -3.665 1.00 96.62 131 ALA A C 1
ATOM 1040 O O . ALA A 1 131 ? -4.327 7.228 -3.561 1.00 96.62 131 ALA A O 1
ATOM 1041 N N . PRO A 1 132 ? -4.996 9.297 -4.144 1.00 96.31 132 PRO A N 1
ATOM 1042 C CA . PRO A 1 132 ? -3.678 9.697 -4.649 1.00 96.31 132 PRO A CA 1
ATOM 1043 C C . PRO A 1 132 ? -2.564 9.653 -3.592 1.00 96.31 132 PRO A C 1
ATOM 1045 O O . PRO A 1 132 ? -1.449 9.213 -3.875 1.00 96.31 132 PRO A O 1
ATOM 1048 N N . GLU A 1 133 ? -2.848 10.081 -2.356 1.00 96.25 133 GLU A N 1
ATOM 1049 C CA . GLU A 1 133 ? -1.872 10.038 -1.257 1.00 96.25 133 GLU A CA 1
ATOM 1050 C C . GLU A 1 133 ? -1.589 8.595 -0.827 1.00 96.25 133 GLU A C 1
ATOM 1052 O O . GLU A 1 133 ? -0.430 8.191 -0.721 1.00 96.25 133 GLU A O 1
ATOM 1057 N N . VAL A 1 134 ? -2.642 7.800 -0.630 1.00 97.81 134 VAL A N 1
ATOM 1058 C CA . VAL A 1 134 ? -2.531 6.409 -0.174 1.00 97.81 134 VAL A CA 1
ATOM 1059 C C . VAL A 1 134 ? -1.842 5.533 -1.228 1.00 97.81 134 VAL A C 1
ATOM 1061 O O . VAL A 1 134 ? -0.980 4.718 -0.890 1.00 97.81 134 VAL A O 1
ATOM 1064 N N . ALA A 1 135 ? -2.158 5.730 -2.510 1.00 98.31 135 ALA A N 1
ATOM 1065 C CA . ALA A 1 135 ? -1.569 4.981 -3.614 1.00 98.31 135 ALA A CA 1
ATOM 1066 C C . ALA A 1 135 ? -0.059 5.184 -3.738 1.00 98.31 135 ALA A C 1
ATOM 1068 O O . ALA A 1 135 ? 0.633 4.258 -4.158 1.00 98.31 135 ALA A O 1
ATOM 1069 N N . LEU A 1 136 ? 0.491 6.335 -3.332 1.00 97.88 136 LEU A N 1
ATOM 1070 C CA . LEU A 1 136 ? 1.941 6.522 -3.374 1.00 97.88 136 LEU A CA 1
ATOM 1071 C C . LEU A 1 136 ? 2.671 5.515 -2.471 1.00 97.88 136 LEU A C 1
ATOM 1073 O O . LEU A 1 136 ? 3.679 4.953 -2.891 1.00 97.88 136 LEU A O 1
ATOM 1077 N N . TYR A 1 137 ? 2.147 5.224 -1.278 1.00 98.44 137 TYR A N 1
ATOM 1078 C CA . TYR A 1 137 ? 2.741 4.215 -0.393 1.00 98.44 137 TYR A CA 1
ATOM 1079 C C . TYR A 1 137 ? 2.654 2.806 -0.984 1.00 98.44 137 TYR A C 1
ATOM 1081 O O . TYR A 1 137 ? 3.608 2.042 -0.857 1.00 98.44 137 TYR A O 1
ATOM 1089 N N . LEU A 1 138 ? 1.561 2.479 -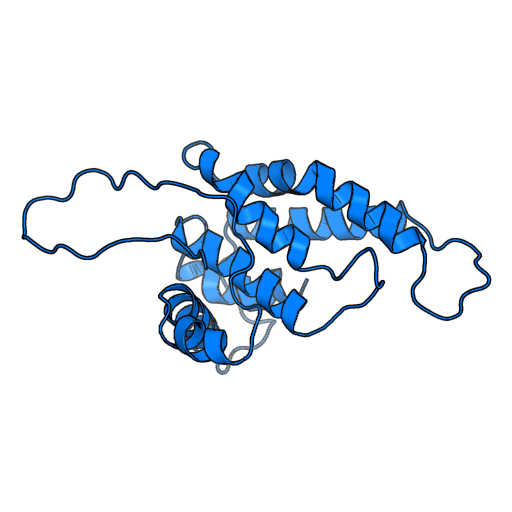1.687 1.00 98.69 138 LEU A N 1
ATOM 1090 C CA . LEU A 1 138 ? 1.447 1.217 -2.423 1.00 98.69 138 LEU A CA 1
ATOM 1091 C C . LEU A 1 138 ? 2.516 1.121 -3.523 1.00 98.69 138 LEU A C 1
ATOM 1093 O O . LEU A 1 138 ? 3.195 0.102 -3.627 1.00 98.69 138 LEU A O 1
ATOM 1097 N N . LYS A 1 139 ? 2.724 2.184 -4.306 1.00 98.50 139 LYS A N 1
ATOM 1098 C CA . LYS A 1 139 ? 3.747 2.206 -5.366 1.00 98.50 139 LYS A CA 1
ATOM 1099 C C . LYS A 1 139 ? 5.164 2.037 -4.822 1.00 98.50 139 LYS A C 1
ATOM 1101 O O . LYS A 1 139 ? 5.954 1.283 -5.378 1.00 98.50 139 LYS A O 1
ATOM 1106 N N . GLU A 1 140 ? 5.466 2.675 -3.696 1.00 98.25 140 GLU A N 1
ATOM 1107 C CA . GLU A 1 140 ? 6.771 2.560 -3.035 1.00 98.25 140 GLU A CA 1
ATOM 1108 C C . GLU A 1 140 ? 6.963 1.220 -2.299 1.00 98.25 140 GLU A C 1
ATOM 1110 O O . GLU A 1 140 ? 8.066 0.933 -1.832 1.00 98.25 140 GLU A O 1
ATOM 1115 N N . SER A 1 141 ? 5.930 0.375 -2.202 1.00 98.75 141 SER A N 1
ATOM 1116 C CA . SER A 1 141 ? 5.972 -0.865 -1.415 1.00 98.75 141 SER A CA 1
ATOM 1117 C C . SER A 1 141 ? 6.530 -2.094 -2.129 1.00 98.75 141 SER A C 1
ATOM 1119 O O . SER A 1 141 ? 6.759 -3.114 -1.489 1.00 98.75 141 SER A O 1
ATOM 1121 N N . VAL A 1 142 ? 6.791 -2.012 -3.435 1.00 98.62 142 VAL A N 1
ATOM 1122 C CA . VAL A 1 142 ? 7.039 -3.202 -4.274 1.00 98.62 142 VAL A CA 1
ATOM 1123 C C . VAL A 1 142 ? 8.445 -3.278 -4.876 1.00 98.62 142 VAL A C 1
ATOM 1125 O O . VAL A 1 142 ? 8.707 -4.093 -5.758 1.00 98.62 142 VAL A O 1
ATOM 1128 N N . GLY A 1 143 ? 9.366 -2.433 -4.414 1.00 98.19 143 GLY A N 1
ATOM 1129 C CA . GLY A 1 143 ? 10.732 -2.353 -4.936 1.00 98.19 143 GLY A CA 1
ATOM 1130 C C . GLY A 1 143 ? 10.987 -1.120 -5.802 1.00 98.19 143 GLY A C 1
ATOM 1131 O O . GLY A 1 143 ? 10.119 -0.271 -5.999 1.00 98.19 143 GLY A O 1
ATOM 1132 N N . ASN A 1 144 ? 12.207 -0.998 -6.327 1.00 98.19 144 ASN A N 1
ATOM 1133 C CA . ASN A 1 144 ? 12.604 0.132 -7.167 1.00 98.19 144 ASN A CA 1
ATOM 1134 C C . ASN A 1 144 ? 12.763 -0.271 -8.638 1.00 98.19 144 ASN A C 1
ATOM 1136 O O . ASN A 1 144 ? 13.662 -1.032 -8.976 1.00 98.19 144 ASN A O 1
ATOM 1140 N N . SER A 1 145 ? 11.955 0.294 -9.541 1.00 97.62 145 SER A N 1
ATOM 1141 C CA . SER A 1 145 ? 11.979 -0.041 -10.982 1.00 97.62 145 SER A CA 1
ATOM 1142 C C . SER A 1 145 ? 13.332 0.213 -11.671 1.00 97.62 145 SER A C 1
ATOM 1144 O O . SER A 1 145 ? 13.768 -0.546 -12.545 1.00 97.62 145 SER A O 1
ATOM 1146 N N . THR A 1 146 ? 14.063 1.249 -11.253 1.00 96.06 146 THR A N 1
ATOM 1147 C CA . THR A 1 146 ? 15.370 1.571 -11.841 1.00 96.06 146 THR A CA 1
ATOM 1148 C C . THR A 1 146 ? 16.427 0.549 -11.433 1.00 96.06 146 THR A C 1
ATOM 1150 O O . THR A 1 146 ? 17.094 -0.014 -12.309 1.00 96.06 146 THR A O 1
ATOM 1153 N N . ARG A 1 147 ? 16.566 0.303 -10.123 1.00 97.12 147 ARG A N 1
ATOM 1154 C CA . ARG A 1 147 ? 17.585 -0.588 -9.544 1.00 97.12 147 ARG A CA 1
ATOM 1155 C C . ARG A 1 147 ? 17.209 -2.071 -9.607 1.00 97.12 147 ARG A C 1
ATOM 1157 O O . ARG A 1 147 ? 18.104 -2.907 -9.596 1.00 97.12 147 ARG A O 1
ATOM 1164 N N . ILE A 1 148 ? 15.917 -2.376 -9.742 1.00 97.69 148 ILE A N 1
ATOM 1165 C CA . ILE A 1 148 ? 15.328 -3.722 -9.697 1.00 97.69 148 ILE A CA 1
ATOM 1166 C C . ILE A 1 148 ? 15.768 -4.442 -8.415 1.00 97.69 148 ILE A C 1
ATOM 1168 O O . ILE A 1 148 ? 16.353 -5.524 -8.442 1.00 97.69 148 ILE A O 1
ATOM 1172 N N . ASP A 1 149 ? 15.533 -3.775 -7.286 1.00 98.06 149 ASP A N 1
ATOM 1173 C CA . ASP A 1 149 ? 15.828 -4.266 -5.945 1.00 98.06 149 ASP A CA 1
ATOM 1174 C C . ASP A 1 149 ? 14.619 -4.120 -5.012 1.00 98.06 149 ASP A C 1
ATOM 1176 O O . ASP A 1 149 ? 13.675 -3.377 -5.289 1.00 98.06 149 ASP A O 1
ATOM 1180 N N . TYR A 1 150 ? 14.664 -4.872 -3.913 1.00 98.56 150 TYR A N 1
ATOM 1181 C CA . TYR A 1 150 ? 13.695 -4.842 -2.824 1.00 98.56 150 TYR A CA 1
ATOM 1182 C C . TYR A 1 150 ? 14.442 -4.872 -1.485 1.00 98.56 150 TYR A C 1
ATOM 1184 O O . TYR A 1 150 ? 15.537 -5.426 -1.381 1.00 98.56 150 TYR A O 1
ATOM 1192 N N . GLY A 1 151 ? 13.858 -4.280 -0.447 1.00 98.00 151 GLY A N 1
ATOM 1193 C CA . GLY A 1 151 ? 14.457 -4.161 0.876 1.00 98.00 151 GLY A CA 1
ATOM 1194 C C . GLY A 1 151 ? 13.459 -3.640 1.906 1.00 98.00 151 GLY A C 1
ATOM 1195 O O . GLY A 1 151 ? 12.327 -3.300 1.571 1.00 98.00 151 GLY A O 1
ATOM 1196 N N . THR A 1 152 ? 13.895 -3.527 3.161 1.00 97.69 152 THR A N 1
ATOM 1197 C CA . THR A 1 152 ? 13.029 -3.188 4.309 1.00 97.69 152 THR A CA 1
ATOM 1198 C C . THR A 1 152 ? 12.344 -1.823 4.203 1.00 97.69 152 THR A C 1
ATOM 1200 O O . THR A 1 152 ? 11.309 -1.603 4.819 1.00 97.69 152 THR A O 1
ATOM 1203 N N . GLY A 1 153 ? 12.874 -0.897 3.398 1.00 97.81 153 GLY A N 1
ATOM 1204 C CA . GLY A 1 153 ? 12.195 0.370 3.108 1.00 97.81 153 GLY A CA 1
ATOM 1205 C C . GLY A 1 153 ? 10.885 0.190 2.331 1.00 97.81 153 GLY A C 1
ATOM 1206 O O . GLY A 1 153 ? 9.924 0.905 2.595 1.00 97.81 153 GLY A O 1
ATOM 1207 N N . HIS A 1 154 ? 10.834 -0.783 1.418 1.00 98.38 154 HIS A N 1
ATOM 1208 C CA . HIS A 1 154 ? 9.635 -1.112 0.642 1.00 98.38 154 HIS A CA 1
ATOM 1209 C C . HIS A 1 154 ? 8.602 -1.835 1.515 1.00 98.38 154 HIS A C 1
ATOM 1211 O O . HIS A 1 154 ? 7.432 -1.464 1.536 1.00 98.38 154 HIS A O 1
ATOM 1217 N N . GLU A 1 155 ? 9.060 -2.768 2.351 1.00 98.62 155 GLU A N 1
ATOM 1218 C CA . GLU A 1 155 ? 8.221 -3.402 3.375 1.00 98.62 155 GLU A CA 1
ATOM 1219 C C . GLU A 1 155 ? 7.600 -2.359 4.325 1.00 98.62 155 GLU A C 1
ATOM 1221 O O . GLU A 1 155 ? 6.396 -2.377 4.589 1.00 98.62 155 GLU A O 1
ATOM 1226 N N . ALA A 1 156 ? 8.394 -1.382 4.777 1.00 98.19 156 ALA A N 1
ATOM 1227 C CA . ALA A 1 156 ? 7.902 -0.277 5.595 1.00 98.19 156 ALA A CA 1
ATOM 1228 C C . ALA A 1 156 ? 6.891 0.611 4.849 1.00 98.19 156 ALA A C 1
ATOM 1230 O O . ALA A 1 156 ? 5.945 1.107 5.461 1.00 98.19 156 ALA A O 1
ATOM 1231 N N . ALA A 1 157 ? 7.039 0.797 3.535 1.00 98.44 157 ALA A N 1
ATOM 1232 C CA . ALA A 1 157 ? 6.050 1.510 2.731 1.00 98.44 157 ALA A CA 1
ATOM 1233 C C . ALA A 1 157 ? 4.718 0.741 2.640 1.00 98.44 157 ALA A C 1
ATOM 1235 O O . ALA A 1 157 ? 3.666 1.371 2.733 1.00 98.44 157 ALA A O 1
ATOM 1236 N N . PHE A 1 158 ? 4.734 -0.599 2.578 1.00 98.81 158 PHE A N 1
ATOM 1237 C CA . PHE A 1 158 ? 3.503 -1.401 2.657 1.00 98.81 158 PHE A CA 1
ATOM 1238 C C . PHE A 1 158 ? 2.806 -1.250 4.016 1.00 98.81 158 PHE A C 1
ATOM 1240 O O . PHE A 1 158 ? 1.593 -1.048 4.097 1.00 98.81 158 PHE A O 1
ATOM 1247 N N . ALA A 1 159 ? 3.581 -1.266 5.103 1.00 98.56 159 ALA A N 1
ATOM 1248 C CA . ALA A 1 159 ? 3.053 -0.993 6.435 1.00 98.56 159 ALA A CA 1
ATOM 1249 C C . ALA A 1 159 ? 2.479 0.428 6.553 1.00 98.56 159 ALA A C 1
ATOM 1251 O O . ALA A 1 159 ? 1.423 0.614 7.156 1.00 98.56 159 ALA A O 1
ATOM 1252 N N . ALA A 1 160 ? 3.125 1.426 5.944 1.00 98.31 160 ALA A N 1
ATOM 1253 C CA . ALA A 1 160 ? 2.617 2.794 5.897 1.00 98.31 160 ALA A CA 1
ATOM 1254 C C . ALA A 1 160 ? 1.321 2.908 5.074 1.00 98.31 160 ALA A C 1
ATOM 1256 O O . ALA A 1 160 ? 0.398 3.588 5.512 1.00 98.31 160 ALA A O 1
ATOM 1257 N N . PHE A 1 161 ? 1.208 2.195 3.948 1.00 98.69 161 PHE A N 1
ATOM 1258 C CA . PHE A 1 161 ? -0.024 2.094 3.156 1.00 98.69 161 PHE A CA 1
ATOM 1259 C C . PHE A 1 161 ? -1.204 1.592 4.005 1.00 98.69 161 PHE A C 1
ATOM 1261 O O . PHE A 1 161 ? -2.262 2.224 4.044 1.00 98.69 161 PHE A O 1
ATOM 1268 N N . LEU A 1 162 ? -1.007 0.509 4.761 1.00 98.62 162 LEU A N 1
ATOM 1269 C CA . LEU A 1 162 ? -2.035 -0.036 5.654 1.00 98.62 162 LEU A CA 1
ATOM 1270 C C . LEU A 1 162 ? -2.316 0.890 6.847 1.00 98.62 162 LEU A C 1
ATOM 1272 O O . LEU A 1 162 ? -3.472 1.069 7.232 1.00 98.62 162 LEU A O 1
ATOM 1276 N N . CYS A 1 163 ? -1.283 1.541 7.387 1.00 98.00 163 CYS A N 1
ATOM 1277 C CA . CYS A 1 163 ? -1.427 2.559 8.425 1.00 98.00 163 CYS A CA 1
ATOM 1278 C C . CYS A 1 163 ? -2.311 3.723 7.946 1.00 98.00 163 CYS A C 1
ATOM 1280 O O . CYS A 1 163 ? -3.228 4.122 8.664 1.00 98.00 163 CYS A O 1
ATOM 1282 N N . CYS A 1 164 ? -2.115 4.218 6.717 1.00 97.44 164 CYS A N 1
ATOM 1283 C CA . CYS A 1 164 ? -2.967 5.246 6.121 1.00 97.44 164 CYS A CA 1
ATOM 1284 C C . CYS A 1 164 ? -4.436 4.809 6.069 1.00 97.44 164 CYS A C 1
ATOM 1286 O O . CYS A 1 164 ? -5.300 5.584 6.476 1.00 97.44 164 CYS A O 1
ATOM 1288 N N . LEU A 1 165 ? -4.722 3.572 5.645 1.00 98.06 165 LEU A N 1
ATOM 1289 C CA . LEU A 1 165 ? -6.087 3.028 5.603 1.00 98.06 165 LEU A CA 1
ATOM 1290 C C . LEU A 1 165 ? -6.733 2.926 6.994 1.00 98.06 165 LEU A C 1
ATOM 1292 O O . LEU A 1 165 ? -7.930 3.188 7.128 1.00 98.06 165 LEU A O 1
ATOM 1296 N N . CYS A 1 166 ? -5.961 2.613 8.040 1.00 96.75 166 CYS A N 1
ATOM 1297 C CA . CYS A 1 166 ? -6.444 2.703 9.421 1.00 96.75 166 CYS A CA 1
ATOM 1298 C C . CYS A 1 166 ? -6.739 4.154 9.829 1.00 96.75 166 CYS A C 1
ATOM 1300 O O . CYS A 1 166 ? -7.769 4.427 10.444 1.00 96.75 166 CYS A O 1
ATOM 1302 N N . LYS A 1 167 ? -5.865 5.104 9.470 1.00 94.69 167 LYS A N 1
ATOM 1303 C CA . LYS A 1 167 ? -6.011 6.522 9.841 1.00 94.69 167 LYS A CA 1
ATOM 1304 C C . LYS A 1 167 ? -7.246 7.186 9.235 1.00 94.69 167 LYS A C 1
ATOM 1306 O O . LYS A 1 167 ? -7.864 8.013 9.900 1.00 94.69 167 LYS A O 1
ATOM 1311 N N . ILE A 1 168 ? -7.619 6.815 8.012 1.00 95.12 168 ILE A N 1
ATOM 1312 C CA . ILE A 1 168 ? -8.844 7.308 7.359 1.00 95.12 168 ILE A CA 1
ATOM 1313 C C . ILE A 1 168 ? -10.087 6.470 7.711 1.00 95.12 168 ILE A C 1
ATOM 1315 O O . ILE A 1 168 ? -11.166 6.708 7.177 1.00 95.12 168 ILE A O 1
ATOM 1319 N N . GLY A 1 169 ? -9.960 5.484 8.607 1.00 95.56 169 GLY A N 1
ATOM 1320 C CA . GLY A 1 169 ? -11.080 4.688 9.117 1.00 95.56 169 GLY A CA 1
ATOM 1321 C C . GLY A 1 169 ? -11.616 3.619 8.159 1.00 95.56 169 GLY A C 1
ATOM 1322 O O . GLY A 1 169 ? -12.700 3.081 8.404 1.00 95.56 169 GLY A O 1
ATOM 1323 N N . VAL A 1 170 ? -10.876 3.299 7.091 1.00 97.12 170 VAL A N 1
ATOM 1324 C CA . VAL A 1 170 ? -11.205 2.198 6.169 1.00 97.12 170 VAL A CA 1
ATOM 1325 C C . VAL A 1 170 ? -10.965 0.854 6.843 1.00 97.12 170 VAL A C 1
ATOM 1327 O O . VAL A 1 170 ? -11.828 -0.018 6.796 1.00 97.12 170 VAL A O 1
ATOM 1330 N N . LEU A 1 171 ? -9.821 0.715 7.511 1.00 97.44 171 LEU A N 1
ATOM 1331 C CA . LEU A 1 171 ? -9.514 -0.422 8.375 1.00 97.44 171 LEU A CA 1
ATOM 1332 C C . LEU A 1 171 ? -9.780 -0.046 9.832 1.00 97.44 171 LEU A C 1
ATOM 1334 O O . LEU A 1 171 ? -9.478 1.070 10.263 1.00 97.44 171 LEU A O 1
ATOM 1338 N N . ARG A 1 172 ? -10.353 -0.972 10.601 1.00 94.06 172 ARG A N 1
ATOM 1339 C CA . ARG A 1 172 ? -10.722 -0.760 12.007 1.00 94.06 172 ARG A CA 1
ATOM 1340 C C . ARG A 1 172 ? -9.902 -1.648 12.936 1.00 94.06 172 ARG A C 1
ATOM 1342 O O . ARG A 1 172 ? -9.203 -2.557 12.504 1.00 94.06 172 ARG A O 1
ATOM 1349 N N . VAL A 1 173 ? -10.021 -1.409 14.243 1.00 88.69 173 VAL A N 1
ATOM 1350 C CA . VAL A 1 173 ? -9.340 -2.207 15.282 1.00 88.69 173 VAL A CA 1
ATOM 1351 C C . VAL A 1 173 ? -9.677 -3.699 15.162 1.00 88.69 173 VAL A C 1
ATOM 1353 O O . VAL A 1 173 ? -8.791 -4.538 15.304 1.00 88.69 173 VAL A O 1
ATOM 1356 N N . ASP A 1 174 ? -10.925 -4.032 14.818 1.00 91.31 174 ASP A N 1
ATOM 1357 C CA . ASP A 1 174 ? -11.367 -5.413 14.573 1.00 91.31 174 ASP A CA 1
ATOM 1358 C C . ASP A 1 174 ? -10.592 -6.110 13.441 1.00 91.31 174 ASP A C 1
ATOM 1360 O O . ASP A 1 174 ? -10.500 -7.337 13.426 1.00 91.31 174 ASP A O 1
ATOM 1364 N N . ASP A 1 175 ? -10.027 -5.349 12.500 1.00 96.56 175 ASP A N 1
ATOM 1365 C CA . ASP A 1 175 ? -9.302 -5.883 11.350 1.00 96.56 175 ASP A CA 1
ATOM 1366 C C . ASP A 1 175 ? -7.834 -6.197 11.671 1.00 96.56 175 ASP A C 1
ATOM 1368 O O . ASP A 1 175 ? -7.164 -6.818 10.853 1.00 96.56 175 ASP A O 1
ATOM 1372 N N . GLN A 1 176 ? -7.313 -5.827 12.850 1.00 94.50 176 GLN A N 1
ATOM 1373 C CA . GLN A 1 176 ? -5.881 -5.930 13.185 1.00 94.50 176 GLN A CA 1
ATOM 1374 C C . GLN A 1 176 ? -5.275 -7.319 12.923 1.00 94.50 176 GLN A C 1
ATOM 1376 O O . GLN A 1 176 ? -4.164 -7.431 12.408 1.00 94.50 176 GLN A O 1
ATOM 1381 N N . MET A 1 177 ? -6.014 -8.390 13.228 1.00 97.12 177 MET A N 1
ATOM 1382 C CA . MET A 1 177 ? -5.551 -9.753 12.966 1.00 97.12 177 MET A CA 1
ATOM 1383 C C . MET A 1 177 ? -5.569 -10.070 11.475 1.00 97.12 177 MET A C 1
ATOM 1385 O O . MET A 1 177 ? -4.630 -10.676 10.976 1.00 97.12 177 MET A O 1
ATOM 1389 N N . ALA A 1 178 ? -6.605 -9.638 10.758 1.00 98.25 178 ALA A N 1
ATOM 1390 C CA . ALA A 1 178 ? -6.736 -9.876 9.329 1.00 98.25 178 ALA A CA 1
ATOM 1391 C C . ALA A 1 178 ? -5.716 -9.064 8.511 1.00 98.25 178 ALA A C 1
ATOM 1393 O O . ALA A 1 178 ? -5.204 -9.560 7.508 1.00 98.25 178 ALA A O 1
ATOM 1394 N N . ILE A 1 179 ? -5.350 -7.864 8.975 1.00 98.50 179 ILE A N 1
ATOM 1395 C CA . ILE A 1 179 ? -4.254 -7.066 8.412 1.00 98.50 179 ILE A CA 1
ATOM 1396 C C . ILE A 1 179 ? -2.967 -7.896 8.398 1.00 98.50 179 ILE A C 1
ATOM 1398 O O . ILE A 1 179 ? -2.319 -8.002 7.362 1.00 98.50 179 ILE A O 1
ATOM 1402 N N . VAL A 1 180 ? -2.615 -8.538 9.514 1.00 98.19 180 VAL A N 1
ATOM 1403 C CA . VAL A 1 180 ? -1.370 -9.316 9.606 1.00 98.19 180 VAL A CA 1
ATOM 1404 C C . VAL A 1 180 ? -1.510 -10.696 8.958 1.00 98.19 180 VAL A C 1
ATOM 1406 O O . VAL A 1 180 ? -0.745 -11.056 8.071 1.00 98.19 180 VAL A O 1
ATOM 1409 N N . PHE A 1 181 ? -2.489 -11.488 9.391 1.00 98.38 181 PHE A N 1
ATOM 1410 C CA . PHE A 1 181 ? -2.601 -12.905 9.037 1.00 98.38 181 PHE A CA 1
ATOM 1411 C C . PHE A 1 181 ? -3.179 -13.159 7.646 1.00 98.38 181 PHE A C 1
ATOM 1413 O O . PHE A 1 181 ? -3.060 -14.279 7.150 1.00 98.38 181 PHE A O 1
ATOM 1420 N N . LYS A 1 182 ? -3.796 -12.153 7.014 1.00 98.25 182 LYS A N 1
ATOM 1421 C CA . LYS A 1 182 ? -4.385 -12.283 5.677 1.00 98.25 182 LYS A CA 1
ATOM 1422 C C . LYS A 1 182 ? -3.749 -11.342 4.660 1.00 98.25 182 LYS A C 1
ATOM 1424 O O . LYS A 1 182 ? -3.373 -11.817 3.598 1.00 98.25 182 LYS A O 1
ATOM 1429 N N . VAL A 1 183 ? -3.623 -10.048 4.970 1.00 98.56 183 VAL A N 1
ATOM 1430 C CA . VAL A 1 183 ? -3.106 -9.054 4.008 1.00 98.56 183 VAL A CA 1
ATOM 1431 C C . VAL A 1 183 ? -1.579 -9.078 3.935 1.00 98.56 183 VAL A C 1
ATOM 1433 O O . VAL A 1 183 ? -1.050 -9.298 2.859 1.00 98.56 183 VAL A O 1
ATOM 1436 N N . PHE A 1 184 ? -0.860 -8.928 5.051 1.00 97.31 184 PHE A N 1
ATOM 1437 C CA . PHE A 1 184 ? 0.614 -9.014 5.066 1.00 97.31 184 PHE A CA 1
ATOM 1438 C C . PHE A 1 184 ? 1.158 -10.401 4.709 1.00 97.31 184 PHE A C 1
ATOM 1440 O O . PHE A 1 184 ? 2.295 -10.516 4.266 1.00 97.31 184 PHE A O 1
ATOM 1447 N N . ASN A 1 185 ? 0.379 -11.455 4.954 1.00 97.50 185 ASN A N 1
ATOM 1448 C CA . ASN A 1 185 ? 0.774 -12.824 4.629 1.00 97.50 185 ASN A CA 1
ATOM 1449 C C . ASN A 1 185 ? 0.584 -13.169 3.138 1.00 97.50 185 ASN A C 1
ATOM 1451 O O . ASN A 1 185 ? 1.104 -14.191 2.692 1.00 97.50 185 ASN A O 1
ATOM 1455 N N . ARG A 1 186 ? -0.217 -12.392 2.402 1.00 97.06 186 ARG A N 1
ATOM 1456 C CA . ARG A 1 186 ? -0.497 -12.619 0.980 1.00 97.06 186 ARG A CA 1
ATOM 1457 C C . ARG A 1 186 ? 0.606 -12.035 0.106 1.00 97.06 186 ARG A C 1
ATOM 1459 O O . ARG A 1 186 ? 0.889 -12.688 -0.927 1.00 97.06 186 ARG A O 1
#

Secondary structure (DSSP, 8-state):
--S---------S-PPP-------------STTHHHHHHTSHHHHHHHHHHHHHHHHHTT--TTS-----HHHHHHHHHHHHHHHHHHTSPPPP-S-SSS-THHHHHHHHHHHHHHHHHHHHS-GGGGGGHHHHHHHHHTTS-BTTTTB--HHHHHHHHHHHHHHHHTTSS-GGGHHHIIIIIIT-

Radius of gyration: 18.12 Å; chains: 1; bounding box: 40×45×46 Å

Organism: NCBI:txid458187

Sequence (186 aa):
VSLFLCVPGASEEAAPPLQQSFMIPRKEISMVSDMAKWKRSQAYADYMGFILTLNEGVRGKKLTCEYKVSEPIEKLVALLNTLDRWIDETPPVDQPSRFGNKAFRTWYSKLDQEAEKLVAEVIPKHLADAAPEVALYLKESVGNSTRIDYGTGHEAAFAAFLCCLCKIGVLRVDDQMAIVFKVFNR

pLDDT: mean 90.83, std 17.37, range [32.03, 98.88]